Protein AF-A0A948RCQ6-F1 (afdb_monomer_lite)

Secondary structure (DSSP, 8-state):
----EE---PPPS-------S------SS------TTTS-----GGGHHHHHHTTS-S-------TT-HHHHHHHHHS-----PPPHHHHHHHHHH-TTEEEEEE-TTSSTT--S-EEEEEE----EE-TTS-HHHHHHHHHHHHSSIIIIIGGG-GGGGG--TTTTGGG-SSPBPHHHHHHHHHTT---HHHHHHHHHHHHHHHHTT---

Foldseek 3Di:
DFDWAFLDWWFAFWADDPPDDDDDDDDDDDDPPDDCVNVVDDDDPVCPLVCVVVVVDDDDDGTDGLQRVVVQVSLVPDVDDDDADDPVVQVVVCVVPVQKDKDWDQAPSHPPRRHIGIDIGGGDTDTDTQPDDLVVSLVVSCVCPVCPPPPPCVVDVRSVVIDPLPCLLVDLAAHHNNSLVNCVVVVNCDPSSVVSNVVRCVVCVVVVHHD

Sequence (211 aa):
MHLGHTLGFAGLRGIQVCPQRKHLSVGNSKPLFITFTDLPQCGHWTSIVHRLAEKTTDVVIAPYTEATSYVIELFQRIDSRWIPLDDDKMDIMIERNPVWYKATLPAGSYKGQDVDVPMAGINILAVSRADLPESFIYEVMKAIWDHFDDELSPMHPNFKYFEKGSLIHRSTLPFHPGAIKYWKEAGLWDDAAQKRQDELIKELNALGAKY

Radius of gyration: 19.7 Å; chains: 1; bounding box: 50×32×49 Å

Structure (mmCIF, N/CA/C/O backbone):
data_AF-A0A948RCQ6-F1
#
_entry.id   AF-A0A948RCQ6-F1
#
loop_
_atom_site.group_PDB
_atom_site.id
_atom_site.type_symbol
_atom_site.label_atom_id
_atom_site.label_alt_id
_atom_site.label_comp_id
_atom_site.label_asym_id
_atom_site.label_entity_id
_atom_site.label_seq_id
_atom_site.pdbx_PDB_ins_code
_atom_site.Cartn_x
_atom_site.Cartn_y
_atom_site.Cartn_z
_atom_site.occupancy
_atom_site.B_iso_or_equiv
_atom_site.auth_seq_id
_atom_site.auth_comp_id
_atom_site.auth_asym_id
_atom_site.auth_atom_id
_atom_site.pdbx_PDB_model_num
ATOM 1 N N . MET A 1 1 ? 7.944 6.993 22.992 1.00 25.91 1 MET A N 1
ATOM 2 C CA . MET A 1 1 ? 8.023 7.139 21.522 1.00 25.91 1 MET A CA 1
ATOM 3 C C . MET A 1 1 ? 6.588 7.083 21.011 1.00 25.91 1 MET A C 1
ATOM 5 O O . MET A 1 1 ? 5.939 6.092 21.303 1.00 25.91 1 MET A O 1
ATOM 9 N N . HIS A 1 2 ? 6.034 8.151 20.423 1.00 26.33 2 HIS A N 1
ATOM 10 C CA . HIS A 1 2 ? 4.666 8.112 19.873 1.00 26.33 2 HIS A CA 1
ATOM 11 C C . HIS A 1 2 ? 4.754 7.507 18.469 1.00 26.33 2 HIS A C 1
ATOM 13 O O . HIS A 1 2 ? 5.245 8.166 17.555 1.00 26.33 2 HIS A O 1
ATOM 19 N N . LEU A 1 3 ? 4.384 6.234 18.331 1.00 29.67 3 LEU A N 1
ATOM 20 C CA . LEU A 1 3 ? 4.295 5.562 17.035 1.00 29.67 3 LEU A CA 1
ATOM 21 C C . LEU A 1 3 ? 2.901 5.807 16.444 1.00 29.67 3 LEU A C 1
ATOM 23 O O . LEU A 1 3 ? 1.918 5.922 17.176 1.00 29.67 3 LEU A O 1
ATOM 27 N N . GLY A 1 4 ? 2.845 5.980 15.124 1.00 29.92 4 GLY A N 1
ATOM 28 C CA . GLY A 1 4 ? 1.601 6.269 14.419 1.00 29.92 4 GLY A CA 1
ATOM 29 C C . GLY A 1 4 ? 0.683 5.048 14.310 1.00 29.92 4 GLY A C 1
ATOM 30 O O . GLY A 1 4 ? 1.155 3.915 14.279 1.00 29.92 4 GLY A O 1
ATOM 31 N N . HIS A 1 5 ? -0.622 5.295 14.238 1.00 31.09 5 HIS A N 1
ATOM 32 C CA . HIS A 1 5 ? -1.693 4.312 14.073 1.00 31.09 5 HIS A CA 1
ATOM 33 C C . HIS A 1 5 ? -2.212 4.337 12.648 1.00 31.09 5 HIS A C 1
ATOM 35 O O . HIS A 1 5 ? -2.276 5.402 12.047 1.00 31.09 5 HIS A O 1
ATOM 41 N N . THR A 1 6 ? -2.589 3.191 12.094 1.00 32.28 6 THR A N 1
ATOM 42 C CA . THR A 1 6 ? -3.010 3.112 10.690 1.00 32.28 6 THR A CA 1
ATOM 43 C C . THR A 1 6 ? -4.469 3.530 10.504 1.00 32.28 6 THR A C 1
ATOM 45 O O . THR A 1 6 ? -5.337 3.207 11.309 1.00 32.28 6 THR A O 1
ATOM 48 N N . LEU A 1 7 ? -4.735 4.255 9.419 1.00 28.05 7 LEU A N 1
ATOM 49 C CA . LEU A 1 7 ? -6.058 4.695 8.969 1.00 28.05 7 LEU A CA 1
ATOM 50 C C . LEU A 1 7 ? -6.633 3.779 7.874 1.00 28.05 7 LEU A C 1
ATOM 52 O O . LEU A 1 7 ? -7.811 3.853 7.559 1.00 28.05 7 LEU A O 1
ATOM 56 N N . GLY A 1 8 ? -5.824 2.852 7.356 1.00 29.45 8 GLY A N 1
ATOM 57 C CA . GLY A 1 8 ? -6.186 1.922 6.290 1.00 29.45 8 GLY A CA 1
ATOM 58 C C . GLY A 1 8 ? -6.169 2.623 4.937 1.00 29.45 8 GLY A C 1
ATOM 59 O O . GLY A 1 8 ? -6.920 3.558 4.723 1.00 29.45 8 GLY A O 1
ATOM 60 N N . PHE A 1 9 ? -5.296 2.184 4.036 1.00 28.45 9 PHE A N 1
ATOM 61 C CA . PHE A 1 9 ? -5.321 2.486 2.600 1.00 28.45 9 PHE A CA 1
ATOM 62 C C . PHE A 1 9 ? -5.022 1.177 1.876 1.00 28.45 9 PHE A C 1
ATOM 64 O O . PHE A 1 9 ? -4.312 0.351 2.435 1.00 28.45 9 PHE A O 1
ATOM 71 N N . ALA A 1 10 ? -5.581 0.949 0.687 1.00 33.44 10 ALA A N 1
ATOM 72 C CA . ALA A 1 10 ? -5.321 -0.275 -0.062 1.00 33.44 10 ALA A CA 1
ATOM 73 C C . ALA A 1 10 ? -3.895 -0.316 -0.643 1.00 33.44 10 ALA A C 1
ATOM 75 O O . ALA A 1 10 ? -3.198 0.695 -0.750 1.00 33.44 10 ALA A O 1
ATOM 76 N N . GLY A 1 11 ? -3.427 -1.520 -0.968 1.00 30.06 11 GLY A N 1
ATOM 77 C CA . GLY A 1 11 ? -2.059 -1.763 -1.411 1.00 30.06 11 GLY A CA 1
ATOM 78 C C . GLY A 1 11 ? -1.756 -1.087 -2.746 1.00 30.06 11 GLY A C 1
ATOM 79 O O . GLY A 1 11 ? -2.325 -1.445 -3.773 1.00 30.06 11 GLY A O 1
ATOM 80 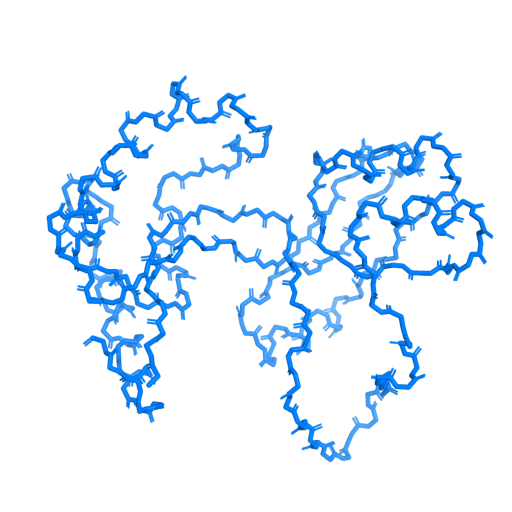N N . LEU A 1 12 ? -0.798 -0.157 -2.751 1.00 35.41 12 LEU A N 1
ATOM 81 C CA . LEU A 1 12 ? -0.098 0.218 -3.977 1.00 35.41 12 LEU A CA 1
ATOM 82 C C . LEU A 1 12 ? 1.083 -0.730 -4.166 1.00 35.41 12 LEU A C 1
ATOM 84 O O . LEU A 1 12 ? 1.783 -1.079 -3.216 1.00 35.41 12 LEU A O 1
ATOM 88 N N . ARG A 1 13 ? 1.312 -1.138 -5.412 1.00 35.59 13 ARG A N 1
ATOM 89 C CA . ARG A 1 13 ? 2.513 -1.875 -5.799 1.00 35.59 13 ARG A CA 1
ATOM 90 C C . ARG A 1 13 ? 3.717 -0.937 -5.656 1.00 35.59 13 ARG A C 1
ATOM 92 O O . ARG A 1 13 ? 3.770 0.066 -6.349 1.00 35.59 13 ARG A O 1
ATOM 99 N N . GLY A 1 14 ? 4.634 -1.271 -4.747 1.00 28.14 14 GLY A N 1
ATOM 100 C CA . GLY A 1 14 ? 5.943 -0.628 -4.568 1.00 28.14 14 GLY A CA 1
ATOM 101 C C . GLY A 1 14 ? 5.977 0.558 -3.589 1.00 28.14 14 GLY A C 1
ATOM 102 O O . GLY A 1 14 ? 5.454 1.629 -3.885 1.00 28.14 14 GLY A O 1
ATOM 103 N N . ILE A 1 15 ? 6.674 0.399 -2.447 1.00 31.97 15 ILE A N 1
ATOM 104 C CA . ILE A 1 15 ? 7.044 1.485 -1.500 1.00 31.97 15 ILE A CA 1
ATOM 105 C C . ILE A 1 15 ? 8.489 1.334 -1.013 1.00 31.97 15 ILE A C 1
ATOM 107 O O . ILE A 1 15 ? 8.988 0.230 -0.809 1.00 31.97 15 ILE A O 1
ATOM 111 N N . GLN A 1 16 ? 9.152 2.484 -0.863 1.00 29.72 16 GLN A N 1
ATOM 112 C CA . GLN A 1 16 ? 10.511 2.658 -0.371 1.00 29.72 16 GLN A CA 1
ATOM 113 C C . GLN A 1 16 ? 10.548 2.330 1.117 1.00 29.72 16 GLN A C 1
ATOM 115 O O . GLN A 1 16 ? 9.894 3.003 1.914 1.00 29.72 16 GLN A O 1
ATOM 120 N N . VAL A 1 17 ? 11.455 1.440 1.508 1.00 26.50 17 VAL A N 1
ATOM 121 C CA . VAL A 1 17 ? 12.115 1.546 2.809 1.00 26.50 17 VAL A CA 1
ATOM 122 C C . VAL A 1 17 ? 13.516 2.086 2.548 1.00 26.50 17 VAL A C 1
ATOM 124 O O . VAL A 1 17 ? 14.379 1.378 2.041 1.00 26.50 17 VAL A O 1
ATOM 127 N N . CYS A 1 18 ? 13.741 3.364 2.860 1.00 23.78 18 CYS A N 1
ATOM 128 C CA . CYS A 1 18 ? 15.094 3.880 3.023 1.00 23.78 18 CYS A CA 1
ATOM 129 C C . CYS A 1 18 ? 15.567 3.328 4.375 1.00 23.78 18 CYS A C 1
ATOM 131 O O . CYS A 1 18 ? 14.900 3.615 5.376 1.00 23.78 18 CYS A O 1
ATOM 133 N N . PRO A 1 19 ? 16.627 2.505 4.452 1.00 30.23 19 PRO A N 1
ATOM 134 C CA . PRO A 1 19 ? 17.028 1.913 5.721 1.00 30.23 19 PRO A CA 1
ATOM 135 C C . PRO A 1 19 ? 17.460 3.022 6.690 1.00 30.23 19 PRO A C 1
ATOM 137 O O . PRO A 1 19 ? 18.500 3.656 6.510 1.00 30.23 19 PRO A O 1
ATOM 140 N N . GLN A 1 20 ? 16.658 3.288 7.725 1.00 25.55 20 GLN A N 1
ATOM 141 C CA . GLN A 1 20 ? 17.083 4.160 8.817 1.00 25.55 20 GLN A CA 1
ATOM 142 C C . GLN A 1 20 ? 18.203 3.474 9.611 1.00 25.55 20 GLN A C 1
ATOM 144 O O . GLN A 1 20 ? 18.119 2.286 9.917 1.00 25.55 20 GLN A O 1
ATOM 149 N N . ARG A 1 21 ? 19.247 4.248 9.952 1.00 28.20 21 ARG A N 1
ATOM 150 C CA . ARG A 1 21 ? 20.424 3.854 10.749 1.00 28.20 21 ARG A CA 1
ATOM 151 C C . ARG A 1 21 ? 20.048 3.026 11.987 1.00 28.20 21 ARG A C 1
ATOM 153 O O . ARG A 1 21 ? 19.855 3.594 13.058 1.00 28.20 21 ARG A O 1
ATOM 160 N N . LYS A 1 22 ? 20.056 1.698 11.903 1.00 28.59 22 LYS A N 1
ATOM 161 C CA . LYS A 1 22 ? 20.371 0.837 13.049 1.00 28.59 22 LYS A CA 1
ATOM 162 C C . LYS A 1 22 ? 21.202 -0.343 12.566 1.00 28.59 22 LYS A C 1
ATOM 164 O O . LYS A 1 22 ? 20.818 -1.047 11.641 1.00 28.59 22 LYS A O 1
ATOM 169 N N . HIS A 1 23 ? 22.372 -0.494 13.180 1.00 29.38 23 HIS A N 1
ATOM 170 C CA . HIS A 1 23 ? 23.314 -1.579 12.944 1.00 29.38 23 HIS A CA 1
ATOM 171 C C . HIS A 1 23 ? 22.611 -2.938 13.073 1.00 29.38 23 HIS A C 1
ATOM 173 O O . HIS A 1 23 ? 22.266 -3.354 14.174 1.00 29.38 23 HIS A O 1
ATOM 179 N N . LEU A 1 24 ? 22.401 -3.618 11.947 1.00 26.50 24 LEU A N 1
ATOM 180 C CA . LEU A 1 24 ? 22.021 -5.026 11.900 1.00 26.50 24 LEU A CA 1
ATOM 181 C C . LEU A 1 24 ? 23.299 -5.840 11.683 1.00 26.50 24 LEU A C 1
ATOM 183 O O . LEU A 1 24 ? 23.759 -6.002 10.556 1.00 26.50 24 LEU A O 1
ATOM 187 N N . SER A 1 25 ? 23.902 -6.314 12.771 1.00 28.38 25 SER A N 1
ATOM 188 C CA . SER A 1 25 ? 24.885 -7.394 12.723 1.00 28.38 25 SER A CA 1
ATOM 189 C C . SER A 1 25 ? 24.138 -8.727 12.759 1.00 28.38 25 SER A C 1
ATOM 191 O O . SER A 1 25 ? 23.456 -9.031 13.735 1.00 28.38 25 SER A O 1
ATOM 193 N N . VAL A 1 26 ? 24.253 -9.536 11.703 1.00 32.78 26 VAL A N 1
ATOM 194 C CA . VAL A 1 26 ? 23.739 -10.915 11.696 1.00 32.78 26 VAL A CA 1
ATOM 195 C C . VAL A 1 26 ? 24.789 -11.842 11.092 1.00 32.78 26 VAL A C 1
ATOM 197 O O . VAL A 1 26 ? 25.369 -11.552 10.046 1.00 32.78 26 VAL A O 1
ATOM 200 N N . GLY A 1 27 ? 25.062 -12.927 11.816 1.00 30.08 27 GLY A N 1
ATOM 201 C CA . GLY A 1 27 ? 26.125 -13.886 11.556 1.00 30.08 27 GLY A CA 1
ATOM 202 C C . GLY A 1 27 ? 25.873 -14.884 10.420 1.00 30.08 27 GLY A C 1
ATOM 203 O O . GLY A 1 27 ? 24.759 -15.093 9.949 1.00 30.08 27 GLY A O 1
ATOM 204 N N . ASN A 1 28 ? 26.997 -15.485 10.022 1.00 33.88 28 ASN A N 1
ATOM 205 C CA . ASN A 1 28 ? 27.248 -16.667 9.193 1.00 33.88 28 ASN A CA 1
ATOM 206 C C . ASN A 1 28 ? 26.052 -17.420 8.578 1.00 33.88 28 ASN A C 1
ATOM 208 O O . ASN A 1 28 ? 25.610 -18.444 9.088 1.00 33.88 28 ASN A O 1
ATOM 212 N N . SER A 1 29 ? 25.659 -17.006 7.376 1.00 36.09 29 SER A N 1
ATOM 213 C CA . SER A 1 29 ? 25.223 -17.895 6.283 1.00 3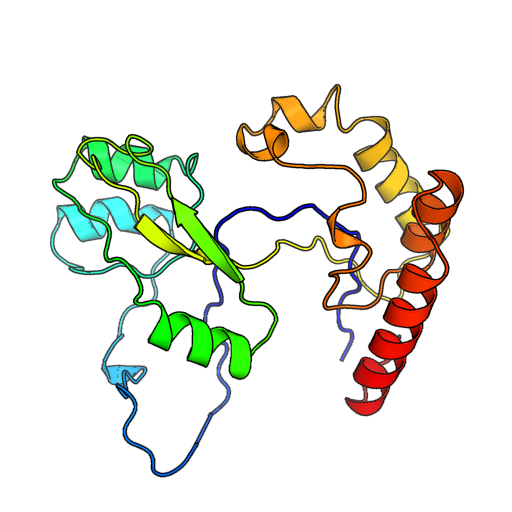6.09 29 SER A CA 1
ATOM 214 C C . SER A 1 29 ? 25.221 -17.076 4.994 1.00 36.09 29 SER A C 1
ATOM 216 O O . SER A 1 29 ? 24.272 -16.347 4.765 1.00 36.09 29 SER A O 1
ATOM 218 N N . LYS A 1 30 ? 26.325 -17.102 4.224 1.00 40.19 30 LYS A N 1
ATOM 219 C CA . LYS A 1 30 ? 26.647 -16.183 3.103 1.00 40.19 30 LYS A CA 1
ATOM 220 C C . LYS A 1 30 ? 25.412 -15.693 2.307 1.00 40.19 30 LYS A C 1
ATOM 222 O O . LYS A 1 30 ? 25.038 -16.343 1.331 1.00 40.19 30 LYS A O 1
ATOM 227 N N . PRO A 1 31 ? 24.821 -14.533 2.647 1.00 44.50 31 PRO A N 1
ATOM 228 C CA . PRO A 1 31 ? 23.950 -13.791 1.760 1.00 44.50 31 PRO A CA 1
ATOM 229 C C . PRO A 1 31 ? 24.833 -12.848 0.931 1.00 44.50 31 PRO A C 1
ATOM 231 O O . PRO A 1 31 ? 25.986 -12.575 1.276 1.00 44.50 31 PRO A O 1
ATOM 234 N N . LEU A 1 32 ? 24.300 -12.334 -0.169 1.00 45.28 32 LEU A N 1
ATOM 235 C CA . LEU A 1 32 ? 24.899 -11.230 -0.912 1.00 45.28 32 LEU A CA 1
ATOM 236 C C . LEU A 1 32 ? 24.992 -10.010 0.035 1.00 45.28 32 LEU A C 1
ATOM 238 O O . LEU A 1 32 ? 24.017 -9.284 0.212 1.00 45.28 32 LEU A O 1
ATOM 242 N N . PHE A 1 33 ? 26.118 -9.843 0.737 1.00 49.28 33 PHE A N 1
ATOM 243 C CA . PHE A 1 33 ? 26.345 -8.742 1.679 1.00 49.28 33 PHE A CA 1
ATOM 244 C C . PHE A 1 33 ? 26.660 -7.468 0.890 1.00 49.28 33 PHE A C 1
ATOM 246 O O . PHE A 1 33 ? 27.813 -7.073 0.778 1.00 49.28 33 PHE A O 1
ATOM 253 N N . ILE A 1 34 ? 25.625 -6.841 0.329 1.00 58.88 34 ILE A N 1
ATOM 254 C CA . ILE A 1 34 ? 25.698 -5.443 -0.093 1.00 58.88 34 ILE A CA 1
ATOM 255 C C . ILE A 1 34 ? 25.574 -4.604 1.178 1.00 58.88 34 ILE A C 1
ATOM 257 O O . ILE A 1 34 ? 24.575 -4.671 1.897 1.00 58.88 34 ILE A O 1
ATOM 261 N N . THR A 1 35 ? 26.615 -3.855 1.492 1.00 56.84 35 THR A N 1
ATOM 262 C CA . THR A 1 35 ? 26.683 -2.955 2.642 1.00 56.84 35 THR A CA 1
ATOM 263 C C . THR A 1 35 ? 26.503 -1.505 2.193 1.00 56.84 35 THR A C 1
ATOM 265 O O . THR A 1 35 ? 26.494 -1.199 1.004 1.00 56.84 35 THR A O 1
ATOM 268 N N . PHE A 1 36 ? 26.355 -0.570 3.136 1.00 53.06 36 PHE A N 1
ATOM 269 C CA . PHE A 1 36 ? 26.207 0.851 2.791 1.00 53.06 36 PHE A CA 1
ATOM 270 C C . PHE A 1 36 ? 27.410 1.402 2.004 1.00 53.06 36 PHE A C 1
ATOM 272 O O . PHE A 1 36 ? 27.250 2.301 1.185 1.00 53.06 36 PHE A O 1
ATOM 279 N N . THR A 1 37 ? 28.607 0.844 2.207 1.00 58.88 37 THR A N 1
ATOM 280 C CA . THR A 1 37 ? 29.795 1.199 1.417 1.00 58.88 37 THR A CA 1
ATOM 281 C C . THR A 1 37 ? 29.687 0.770 -0.044 1.00 58.88 37 THR A C 1
ATOM 283 O O . THR A 1 37 ? 30.292 1.410 -0.898 1.00 58.88 37 THR A O 1
ATOM 286 N N . ASP A 1 38 ? 28.872 -0.244 -0.336 1.00 59.97 38 ASP A N 1
ATOM 287 C CA . ASP A 1 38 ? 28.620 -0.737 -1.691 1.00 59.97 38 ASP A CA 1
ATOM 288 C C . ASP A 1 38 ? 27.481 0.034 -2.391 1.00 59.97 38 ASP A C 1
ATOM 290 O O . ASP A 1 38 ? 27.375 0.004 -3.614 1.00 59.97 38 ASP A O 1
ATOM 294 N N . LEU A 1 39 ? 26.654 0.776 -1.635 1.00 66.88 39 LEU A N 1
ATOM 295 C CA . LEU A 1 39 ? 25.587 1.661 -2.134 1.00 66.88 39 LEU A CA 1
ATOM 296 C C . LEU A 1 39 ? 25.792 3.107 -1.644 1.00 66.88 39 LEU A C 1
ATOM 298 O O . LEU A 1 39 ? 25.007 3.615 -0.839 1.00 66.88 39 LEU A O 1
ATOM 302 N N . PRO A 1 40 ? 26.835 3.807 -2.122 1.00 58.44 40 PRO A N 1
ATOM 303 C CA . PRO A 1 40 ? 27.293 5.059 -1.518 1.00 58.44 40 PRO A CA 1
ATOM 304 C C . PRO A 1 40 ? 26.365 6.262 -1.747 1.00 58.44 40 PRO A C 1
ATOM 306 O O . PRO A 1 40 ? 26.648 7.356 -1.257 1.00 58.44 40 PRO A O 1
ATOM 309 N N . GLN A 1 41 ? 25.289 6.113 -2.523 1.00 62.09 41 GLN A N 1
ATOM 310 C CA . GLN A 1 41 ? 24.513 7.241 -3.029 1.00 62.09 41 GLN A CA 1
ATOM 311 C C . GLN A 1 41 ? 23.026 7.099 -2.701 1.00 62.09 41 GLN A C 1
ATOM 313 O O . GLN A 1 41 ? 22.296 6.348 -3.342 1.00 62.09 41 GLN A O 1
ATOM 318 N N . CYS A 1 42 ? 22.567 7.901 -1.739 1.00 65.25 42 CYS A N 1
ATOM 319 C CA . CYS A 1 42 ? 21.151 8.204 -1.551 1.00 65.25 42 CYS A CA 1
ATOM 320 C C . CYS A 1 42 ? 20.823 9.489 -2.324 1.00 65.25 42 CYS A C 1
ATOM 322 O O . CYS A 1 42 ? 21.443 10.526 -2.085 1.00 65.25 42 CYS A O 1
ATOM 324 N N . GLY A 1 43 ? 19.864 9.429 -3.248 1.00 67.31 43 GLY A N 1
ATOM 325 C CA . GLY A 1 43 ? 19.431 10.565 -4.067 1.00 67.31 43 GLY A CA 1
ATOM 326 C C . GLY A 1 43 ? 17.950 10.892 -3.884 1.00 67.31 43 GLY A C 1
ATOM 327 O O . GLY A 1 43 ? 17.181 10.080 -3.373 1.00 67.31 43 GLY A O 1
ATOM 328 N N . HIS A 1 44 ? 17.547 12.090 -4.308 1.00 77.38 44 HIS A N 1
ATOM 329 C CA . HIS A 1 44 ? 16.134 12.456 -4.388 1.00 77.38 44 HIS A CA 1
ATOM 330 C C . HIS A 1 44 ? 15.495 11.855 -5.647 1.00 77.38 44 HIS A C 1
ATOM 332 O O . HIS A 1 44 ? 16.128 11.805 -6.699 1.00 77.38 44 HIS A O 1
ATOM 338 N N . TRP A 1 45 ? 14.222 11.464 -5.564 1.00 67.75 45 TRP A N 1
ATOM 339 C CA . TRP A 1 45 ? 13.462 10.845 -6.658 1.00 67.75 45 TRP A CA 1
ATOM 340 C C . TRP A 1 45 ? 13.583 11.581 -7.991 1.00 67.75 45 TRP A C 1
ATOM 342 O O . TRP A 1 45 ? 13.794 10.981 -9.040 1.00 67.75 45 TRP A O 1
ATOM 352 N N . THR A 1 46 ? 13.510 12.907 -7.937 1.00 75.25 46 THR A N 1
ATOM 353 C CA . THR A 1 46 ? 13.523 13.762 -9.128 1.00 75.25 46 THR A CA 1
ATOM 354 C C . THR A 1 46 ? 14.866 13.792 -9.855 1.00 75.25 46 THR A C 1
ATOM 356 O O . THR A 1 46 ? 14.900 14.172 -11.020 1.00 75.25 46 THR A O 1
ATOM 359 N N . SER A 1 47 ? 15.974 13.398 -9.215 1.00 79.31 47 SER A N 1
ATOM 360 C CA . SER A 1 47 ? 17.289 13.379 -9.868 1.00 79.31 47 SER A CA 1
ATOM 361 C C . SER A 1 47 ? 17.629 12.036 -10.510 1.00 79.31 47 SER A C 1
ATOM 363 O O . SER A 1 47 ? 18.623 11.957 -11.228 1.00 79.31 47 SER A O 1
ATOM 365 N N . ILE A 1 48 ? 16.809 10.997 -10.315 1.00 80.56 48 ILE A N 1
ATOM 366 C CA . ILE A 1 48 ? 17.051 9.646 -10.848 1.00 80.56 48 ILE A CA 1
ATOM 367 C C . ILE A 1 48 ? 17.208 9.663 -12.368 1.00 80.56 48 ILE A C 1
ATOM 369 O O . ILE A 1 48 ? 18.199 9.149 -12.882 1.00 80.56 48 ILE A O 1
ATOM 373 N N . VAL A 1 49 ? 16.272 10.304 -13.076 1.00 80.62 49 VAL A N 1
ATOM 374 C CA . VAL A 1 49 ? 16.286 10.378 -14.546 1.00 80.62 49 VAL A CA 1
ATOM 375 C C . VAL A 1 49 ? 17.567 11.041 -15.042 1.00 80.62 49 VAL A C 1
ATOM 377 O O . VAL A 1 49 ? 18.226 10.537 -15.945 1.00 80.62 49 VAL A O 1
ATOM 380 N N . HIS A 1 50 ? 17.951 12.151 -14.414 1.00 82.56 50 HIS A N 1
ATOM 381 C CA . HIS A 1 50 ? 19.158 12.885 -14.769 1.00 82.56 50 HIS A CA 1
ATOM 382 C C . HIS A 1 50 ? 20.424 12.063 -14.507 1.00 82.56 50 HIS A C 1
ATOM 384 O O . HIS A 1 50 ? 21.273 11.953 -15.382 1.00 82.56 50 HIS A O 1
ATOM 390 N N . ARG A 1 51 ? 20.522 11.412 -13.345 1.00 82.19 51 ARG A N 1
ATOM 391 C CA . ARG A 1 51 ? 21.700 10.625 -12.960 1.00 82.19 51 ARG A CA 1
ATOM 392 C C . ARG A 1 51 ? 21.912 9.399 -13.840 1.00 82.19 51 ARG A C 1
ATOM 394 O O . ARG A 1 51 ? 23.052 9.102 -14.194 1.00 82.19 51 ARG A O 1
ATOM 401 N N . LEU A 1 52 ? 20.825 8.730 -14.224 1.00 82.56 52 LEU A N 1
ATOM 402 C CA . LEU A 1 52 ? 20.865 7.643 -15.202 1.00 82.56 52 LEU A CA 1
ATOM 403 C C . LEU A 1 52 ? 21.236 8.170 -16.599 1.00 82.56 52 LEU A C 1
ATOM 405 O O . LEU A 1 52 ? 22.065 7.563 -17.271 1.00 82.56 52 LEU A O 1
ATOM 409 N N . ALA A 1 53 ? 20.707 9.330 -17.016 1.00 82.62 53 ALA A N 1
ATOM 410 C CA . ALA A 1 53 ? 21.034 9.937 -18.316 1.00 82.62 53 ALA A CA 1
ATOM 411 C C . ALA A 1 53 ? 22.510 10.324 -18.423 1.00 82.62 53 ALA A C 1
ATOM 413 O O . ALA A 1 53 ? 23.148 10.092 -19.449 1.00 82.62 53 ALA A O 1
ATOM 414 N N . GLU A 1 54 ? 23.054 10.890 -17.351 1.00 85.69 54 GLU A N 1
ATOM 415 C CA . GLU A 1 54 ? 24.454 11.296 -17.250 1.00 85.69 54 GLU A CA 1
ATOM 416 C C . GLU A 1 54 ? 25.398 10.137 -16.921 1.00 85.69 54 GLU A C 1
ATOM 418 O O . GLU A 1 54 ? 26.608 10.342 -16.850 1.00 85.69 54 GLU A O 1
ATOM 423 N N . LYS A 1 55 ? 24.867 8.922 -16.723 1.00 82.62 55 LYS A N 1
ATOM 424 C CA . LYS A 1 55 ? 25.637 7.721 -16.360 1.00 82.62 55 LYS A CA 1
ATOM 425 C C . LYS A 1 55 ? 26.456 7.898 -15.077 1.00 82.62 55 LYS A C 1
ATOM 427 O O . LYS A 1 55 ? 27.515 7.303 -14.910 1.00 82.62 55 LYS A O 1
ATOM 432 N N . THR A 1 56 ? 25.962 8.721 -14.154 1.00 81.62 56 THR A N 1
ATOM 433 C CA . THR A 1 56 ? 26.528 8.864 -12.800 1.00 81.62 56 THR A CA 1
ATOM 434 C C . THR A 1 56 ? 25.963 7.816 -11.839 1.00 81.62 56 THR A C 1
ATOM 436 O O . THR A 1 56 ? 26.390 7.711 -10.689 1.00 81.62 56 THR A O 1
ATOM 439 N N . THR A 1 57 ? 24.962 7.055 -12.280 1.00 81.19 57 THR A N 1
ATOM 440 C CA . THR A 1 57 ? 24.338 5.944 -11.560 1.00 81.19 57 THR A CA 1
ATOM 441 C C . THR A 1 57 ? 23.951 4.871 -12.567 1.00 81.19 57 THR A C 1
ATOM 443 O O . THR A 1 57 ? 23.343 5.202 -13.579 1.00 81.19 57 THR A O 1
ATOM 446 N N . ASP A 1 58 ? 24.271 3.610 -12.276 1.00 79.56 58 ASP A N 1
ATOM 447 C CA . ASP A 1 58 ? 23.974 2.473 -13.162 1.00 79.56 58 ASP A CA 1
ATOM 448 C C . ASP A 1 58 ? 22.700 1.714 -12.763 1.00 79.56 58 ASP A C 1
ATOM 450 O O . ASP A 1 58 ? 22.002 1.162 -13.610 1.00 79.56 58 ASP A O 1
ATOM 454 N N . VAL A 1 59 ? 22.387 1.672 -11.462 1.00 82.31 59 VAL A N 1
ATOM 455 C CA . VAL A 1 59 ? 21.245 0.933 -10.903 1.00 82.31 59 VAL A CA 1
ATOM 456 C C . VAL A 1 59 ? 20.535 1.792 -9.868 1.00 82.31 59 VAL A C 1
ATOM 458 O O . VAL A 1 59 ? 21.173 2.419 -9.022 1.00 82.31 59 VAL A O 1
ATOM 461 N N . VAL A 1 60 ? 19.203 1.785 -9.905 1.00 80.38 60 VAL A N 1
ATOM 462 C CA . VAL A 1 60 ? 18.362 2.487 -8.933 1.00 80.38 60 VAL A CA 1
ATOM 463 C C . VAL A 1 60 ? 17.386 1.510 -8.297 1.00 80.38 60 VAL A C 1
ATOM 465 O O . VAL A 1 60 ? 16.577 0.886 -8.981 1.00 80.38 60 VAL A O 1
ATOM 468 N N . ILE A 1 61 ? 17.452 1.411 -6.970 1.00 80.94 61 ILE A N 1
ATOM 469 C CA . ILE A 1 61 ? 16.533 0.612 -6.158 1.00 80.94 61 ILE A CA 1
ATOM 470 C C . ILE A 1 61 ? 15.573 1.565 -5.469 1.00 80.94 61 ILE A C 1
ATOM 472 O O . ILE A 1 61 ? 16.000 2.442 -4.715 1.00 80.94 61 ILE A O 1
ATOM 476 N N . ALA A 1 62 ? 14.286 1.399 -5.748 1.00 74.94 62 ALA A N 1
ATOM 477 C CA . ALA A 1 62 ? 13.264 2.318 -5.296 1.00 74.94 62 ALA A CA 1
ATOM 478 C C . ALA A 1 62 ? 11.853 1.766 -5.487 1.00 74.94 62 ALA A C 1
ATOM 480 O O . ALA A 1 62 ? 11.673 0.778 -6.199 1.00 74.94 62 ALA A O 1
ATOM 481 N N . PRO A 1 63 ? 10.840 2.385 -4.864 1.00 73.75 63 PRO A N 1
ATOM 482 C CA . PRO A 1 63 ? 9.467 2.059 -5.137 1.00 73.75 63 PRO A CA 1
ATOM 483 C C . PRO A 1 63 ? 8.982 2.648 -6.426 1.00 73.75 63 PRO A C 1
ATOM 485 O O . PRO A 1 63 ? 9.145 3.837 -6.712 1.00 73.75 63 PRO A O 1
ATOM 488 N N . TYR A 1 64 ? 8.241 1.811 -7.119 1.00 76.88 64 TYR A N 1
ATOM 489 C CA . TYR A 1 64 ? 7.586 2.194 -8.336 1.00 76.88 64 TYR A CA 1
ATOM 490 C C . TYR A 1 64 ? 6.242 1.500 -8.390 1.00 76.88 64 TYR A C 1
ATOM 492 O O . TYR A 1 64 ? 6.100 0.351 -7.977 1.00 76.88 64 TYR A O 1
ATOM 500 N N . THR A 1 65 ? 5.285 2.213 -8.953 1.00 74.94 65 THR A N 1
ATOM 501 C CA . THR A 1 65 ? 4.013 1.668 -9.411 1.00 74.94 65 THR A CA 1
ATOM 502 C C . THR A 1 65 ? 4.024 1.703 -10.938 1.00 74.94 65 THR A C 1
ATOM 504 O O . THR A 1 65 ? 4.846 2.405 -11.521 1.00 74.94 65 THR A O 1
ATOM 507 N N . GLU A 1 66 ? 3.102 1.023 -11.613 1.00 74.06 66 GLU A N 1
ATOM 508 C CA . GLU A 1 66 ? 2.958 1.115 -13.080 1.00 74.06 66 GLU A CA 1
ATOM 509 C C . GLU A 1 66 ? 2.732 2.554 -13.593 1.00 74.06 66 GLU A C 1
ATOM 511 O O . GLU A 1 66 ? 3.106 2.876 -14.713 1.00 74.06 66 GLU A O 1
ATOM 516 N N . ALA A 1 67 ? 2.166 3.437 -12.763 1.00 74.19 67 ALA A N 1
ATOM 517 C CA . ALA A 1 67 ? 1.812 4.808 -13.130 1.00 74.19 67 ALA A CA 1
ATOM 518 C C . ALA A 1 67 ? 2.846 5.862 -12.685 1.00 74.19 67 ALA A C 1
ATOM 520 O O . ALA A 1 67 ? 2.562 7.061 -12.697 1.00 74.19 67 ALA A O 1
ATOM 521 N N . THR A 1 68 ? 4.038 5.452 -12.241 1.00 81.50 68 THR A N 1
ATOM 522 C CA . THR A 1 68 ? 5.024 6.390 -11.694 1.00 81.50 68 THR A CA 1
ATOM 523 C C . THR A 1 68 ? 5.645 7.251 -12.803 1.00 81.50 68 THR A C 1
ATOM 525 O O . THR A 1 68 ? 6.501 6.800 -13.562 1.00 81.50 68 THR A O 1
ATOM 528 N N . SER A 1 69 ? 5.238 8.523 -12.867 1.00 83.25 69 SER A N 1
ATOM 529 C CA . SER A 1 69 ? 5.532 9.452 -13.971 1.00 83.25 69 SER A CA 1
ATOM 530 C C . SER A 1 69 ? 7.014 9.584 -14.332 1.00 83.25 69 SER A C 1
ATOM 532 O O . SER A 1 69 ? 7.364 9.510 -15.506 1.00 83.25 69 SER A O 1
ATOM 534 N N . TYR A 1 70 ? 7.902 9.723 -13.345 1.00 81.94 70 TYR A N 1
ATOM 535 C CA . TYR A 1 70 ? 9.338 9.872 -13.611 1.00 81.94 70 TYR A CA 1
ATOM 536 C C . TYR A 1 70 ? 9.979 8.589 -14.168 1.00 81.94 70 TYR A C 1
ATOM 538 O O . TYR A 1 70 ? 10.979 8.658 -14.876 1.00 81.94 70 TYR A O 1
ATOM 546 N N . VAL A 1 71 ? 9.408 7.414 -13.880 1.00 84.81 71 VAL A N 1
ATOM 547 C CA . VAL A 1 71 ? 9.866 6.137 -14.448 1.00 84.81 71 VAL A CA 1
ATOM 548 C C . VAL A 1 71 ? 9.355 5.992 -15.877 1.00 84.81 71 VAL A C 1
ATOM 550 O O . VAL A 1 71 ? 10.088 5.547 -16.752 1.00 84.81 71 VAL A O 1
ATOM 553 N N . ILE A 1 72 ? 8.124 6.432 -16.149 1.00 87.62 72 ILE A N 1
ATOM 554 C CA . ILE A 1 72 ? 7.602 6.493 -17.520 1.00 87.62 72 ILE A CA 1
ATOM 555 C C . ILE A 1 72 ? 8.508 7.390 -18.374 1.00 87.62 72 ILE A C 1
ATOM 557 O O . ILE A 1 72 ? 8.939 6.981 -19.450 1.00 87.62 72 ILE A O 1
ATOM 561 N N . GLU A 1 73 ? 8.860 8.575 -17.867 1.00 87.12 73 GLU A N 1
ATOM 562 C CA . GLU A 1 73 ? 9.806 9.481 -18.524 1.00 87.12 73 GLU A CA 1
ATOM 563 C C . GLU A 1 73 ? 11.180 8.820 -18.727 1.00 87.12 73 GLU A C 1
ATOM 565 O O . GLU A 1 73 ? 11.752 8.900 -19.817 1.00 87.12 73 GLU A O 1
ATOM 570 N N . LEU A 1 74 ? 11.695 8.126 -17.706 1.00 87.12 74 LEU A N 1
AT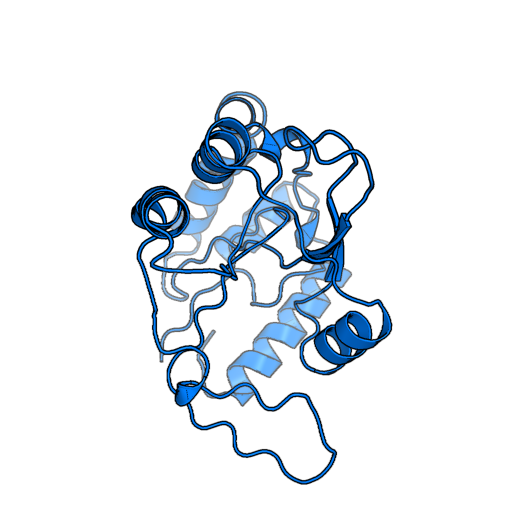OM 571 C CA . LEU A 1 74 ? 12.967 7.407 -17.769 1.00 87.12 74 LEU A CA 1
ATOM 572 C C . LEU A 1 74 ? 13.002 6.420 -18.943 1.00 87.12 74 LEU A C 1
ATOM 574 O O . LEU A 1 74 ? 13.883 6.524 -19.792 1.00 87.12 74 LEU A O 1
ATOM 578 N N . PHE A 1 75 ? 12.021 5.517 -19.024 1.00 88.88 75 PHE A N 1
ATOM 579 C CA . PHE A 1 75 ? 11.934 4.495 -20.075 1.00 88.88 75 PHE A CA 1
ATOM 580 C C . PHE A 1 75 ? 11.653 5.085 -21.467 1.00 88.88 75 PHE A C 1
ATOM 582 O O . PHE A 1 75 ? 11.926 4.455 -22.488 1.00 88.88 75 PHE A O 1
ATOM 589 N N . GLN A 1 76 ? 11.118 6.307 -21.548 1.00 89.56 76 GLN A N 1
ATOM 590 C CA . GLN A 1 76 ? 10.970 7.015 -22.820 1.00 89.56 76 GLN A CA 1
ATOM 591 C C . GLN A 1 76 ? 12.284 7.629 -23.313 1.00 89.56 76 GLN A C 1
ATOM 593 O O . GLN A 1 76 ? 12.511 7.654 -24.527 1.00 89.56 76 GLN A O 1
ATOM 598 N N . ARG A 1 77 ? 13.122 8.124 -22.392 1.00 87.81 77 ARG A N 1
ATOM 599 C CA . ARG A 1 77 ? 14.347 8.887 -22.686 1.00 87.81 77 ARG A CA 1
ATOM 600 C C . ARG A 1 77 ? 15.607 8.032 -22.764 1.00 87.81 77 ARG A C 1
ATOM 602 O O . ARG A 1 77 ? 16.514 8.376 -23.516 1.00 87.81 77 ARG A O 1
ATOM 609 N N . ILE A 1 78 ? 15.686 6.973 -21.966 1.00 86.50 78 ILE A N 1
ATOM 610 C CA . ILE A 1 78 ? 16.893 6.173 -21.759 1.00 86.50 78 ILE A CA 1
ATOM 611 C C . ILE A 1 78 ? 16.536 4.707 -21.937 1.00 86.50 78 ILE A C 1
ATOM 613 O O . ILE A 1 78 ? 15.577 4.228 -21.331 1.00 86.50 78 ILE A O 1
ATOM 617 N N . ASP A 1 79 ? 17.339 3.991 -22.722 1.00 86.38 79 ASP A N 1
ATOM 618 C CA . ASP A 1 79 ? 17.235 2.539 -22.813 1.00 86.38 79 ASP A CA 1
ATOM 619 C C . ASP A 1 79 ? 17.495 1.918 -21.433 1.00 86.38 79 ASP A C 1
ATOM 621 O O . ASP A 1 79 ? 18.597 1.999 -20.886 1.00 86.38 79 ASP A O 1
ATOM 625 N N . SER A 1 80 ? 16.430 1.397 -20.832 1.00 86.62 80 SER A N 1
ATOM 626 C CA . SER A 1 80 ? 16.370 0.960 -19.441 1.00 86.62 80 SER A CA 1
ATOM 627 C C . SER A 1 80 ? 15.659 -0.380 -19.383 1.00 86.62 80 SER A C 1
ATOM 629 O O . SER A 1 80 ? 14.741 -0.647 -20.156 1.00 86.62 80 SER A O 1
ATOM 631 N N . ARG A 1 81 ? 16.043 -1.223 -18.426 1.00 88.44 81 ARG A N 1
ATOM 632 C CA . ARG A 1 81 ? 15.380 -2.506 -18.187 1.00 88.44 81 ARG A CA 1
ATOM 633 C C . ARG A 1 81 ? 15.154 -2.729 -16.707 1.00 88.44 81 ARG A C 1
ATOM 635 O O . ARG A 1 81 ? 15.948 -2.296 -15.873 1.00 88.44 81 ARG A O 1
ATOM 642 N N . TRP A 1 82 ? 14.103 -3.469 -16.398 1.00 89.38 82 TRP A N 1
ATOM 643 C CA . TRP A 1 82 ? 13.872 -3.957 -15.049 1.00 89.38 82 TRP A CA 1
ATOM 644 C C . TRP A 1 82 ? 14.794 -5.135 -14.728 1.00 89.38 82 TRP A C 1
ATOM 646 O O . TRP A 1 82 ? 15.126 -5.941 -15.600 1.00 89.38 82 TRP A O 1
ATOM 656 N N . ILE A 1 83 ? 15.195 -5.234 -13.461 1.00 89.75 83 ILE A N 1
ATOM 657 C CA . ILE A 1 83 ? 15.911 -6.393 -12.928 1.00 89.75 83 ILE A CA 1
ATOM 658 C C . ILE A 1 83 ? 14.895 -7.211 -12.119 1.00 89.75 83 ILE A C 1
ATOM 660 O O . ILE A 1 83 ? 14.442 -6.717 -11.084 1.00 89.75 83 ILE A O 1
ATOM 664 N N . PRO A 1 84 ? 14.483 -8.400 -12.599 1.00 89.19 84 PRO A N 1
ATOM 665 C CA . PRO A 1 84 ? 13.533 -9.241 -11.880 1.00 89.19 84 PRO A CA 1
ATOM 666 C C . PRO A 1 84 ? 14.149 -9.753 -10.577 1.00 89.19 84 PRO A C 1
ATOM 668 O O . PRO A 1 84 ? 15.365 -9.939 -10.489 1.00 89.19 84 PRO A O 1
ATOM 671 N N . LEU A 1 85 ? 13.304 -9.986 -9.574 1.00 88.25 85 LEU A N 1
ATOM 672 C CA . LEU A 1 85 ? 13.711 -10.621 -8.327 1.00 88.25 85 LEU A CA 1
ATOM 673 C C . LEU A 1 85 ? 13.331 -12.103 -8.357 1.00 88.25 85 LEU A C 1
ATOM 675 O O . LEU A 1 85 ? 12.176 -12.434 -8.621 1.00 88.25 85 LEU A O 1
ATOM 679 N N . ASP A 1 86 ? 14.300 -12.973 -8.078 1.00 89.31 86 ASP A N 1
ATOM 680 C CA . ASP A 1 86 ? 14.086 -14.420 -8.058 1.00 89.31 86 ASP A CA 1
ATOM 681 C C . ASP A 1 86 ? 13.149 -14.834 -6.912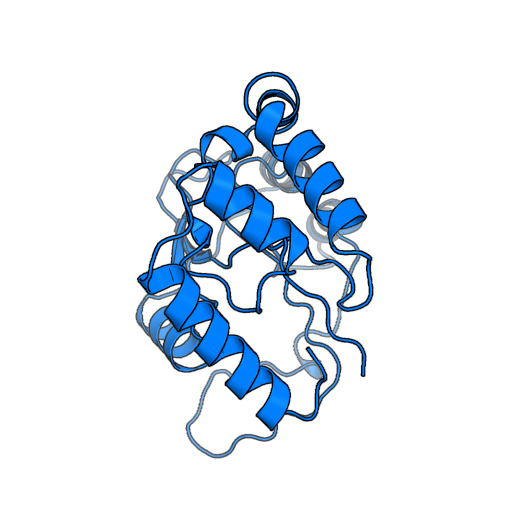 1.00 89.31 86 ASP A C 1
ATOM 683 O O . ASP A 1 86 ? 13.158 -14.248 -5.821 1.00 89.31 86 ASP A O 1
ATOM 687 N N . ASP A 1 87 ? 12.352 -15.877 -7.152 1.00 89.31 87 ASP A N 1
ATOM 688 C CA . ASP A 1 87 ? 11.356 -16.376 -6.200 1.00 89.31 87 ASP A CA 1
ATOM 689 C C . ASP A 1 87 ? 11.959 -16.777 -4.850 1.00 89.31 87 ASP A C 1
ATOM 691 O O . ASP A 1 87 ? 11.410 -16.416 -3.810 1.00 89.31 87 ASP A O 1
ATOM 695 N N . ASP A 1 88 ? 13.114 -17.445 -4.855 1.00 91.50 88 ASP A N 1
ATOM 696 C CA . ASP A 1 88 ? 13.804 -17.882 -3.638 1.00 91.50 88 ASP A CA 1
ATOM 697 C C . ASP A 1 88 ? 14.281 -16.690 -2.789 1.00 91.50 88 ASP A C 1
ATOM 699 O O . ASP A 1 88 ? 14.268 -16.738 -1.558 1.00 91.50 88 ASP A O 1
ATOM 703 N N . LYS A 1 89 ? 14.671 -15.580 -3.428 1.00 88.19 89 LYS A N 1
ATOM 704 C CA . LYS A 1 89 ? 15.043 -14.340 -2.734 1.00 88.19 89 LYS A CA 1
ATOM 705 C C . LYS A 1 89 ? 13.827 -13.626 -2.173 1.00 88.19 89 LYS A C 1
ATOM 707 O O . LYS A 1 89 ? 13.907 -13.107 -1.059 1.00 88.19 89 LYS A O 1
ATOM 712 N N . MET A 1 90 ? 12.712 -13.621 -2.901 1.00 89.31 90 MET A N 1
ATOM 713 C CA . MET A 1 90 ? 11.449 -13.094 -2.385 1.00 89.31 90 MET A CA 1
ATOM 714 C C . MET A 1 90 ? 10.960 -13.894 -1.181 1.00 89.31 90 MET A C 1
ATOM 716 O O . MET A 1 90 ? 10.549 -13.286 -0.196 1.00 89.31 90 MET A O 1
ATOM 720 N N . ASP A 1 91 ? 11.070 -15.221 -1.211 1.00 90.69 91 ASP A N 1
ATOM 721 C CA . ASP A 1 91 ? 10.690 -16.076 -0.083 1.00 90.69 91 ASP A CA 1
ATOM 722 C C . ASP A 1 91 ? 11.529 -15.749 1.161 1.00 90.69 91 ASP A C 1
ATOM 724 O O . ASP A 1 91 ? 10.969 -15.484 2.223 1.00 90.69 91 ASP A O 1
ATOM 728 N N . ILE A 1 92 ? 12.852 -15.588 1.016 1.00 90.12 92 ILE A N 1
ATOM 729 C CA . ILE A 1 92 ? 13.727 -15.130 2.113 1.00 90.12 92 ILE A CA 1
ATOM 730 C C . ILE A 1 92 ? 13.310 -13.743 2.636 1.00 90.12 92 ILE A C 1
ATOM 732 O O . ILE A 1 92 ? 13.375 -13.485 3.842 1.00 90.12 92 ILE A O 1
ATOM 736 N N . MET A 1 93 ? 12.917 -12.813 1.757 1.00 87.75 93 MET A N 1
ATOM 737 C CA . MET A 1 93 ? 12.453 -11.483 2.173 1.00 87.75 93 MET A CA 1
ATOM 738 C C . MET A 1 93 ? 11.158 -11.560 2.983 1.00 87.75 93 MET A C 1
ATOM 740 O O . MET A 1 93 ? 11.051 -10.887 4.010 1.00 87.75 93 MET A O 1
ATOM 744 N N . ILE A 1 94 ? 10.208 -12.381 2.539 1.00 88.38 94 ILE A N 1
ATOM 745 C CA . ILE A 1 94 ? 8.906 -12.579 3.183 1.00 88.38 94 ILE A CA 1
ATOM 746 C C . ILE A 1 94 ? 9.078 -13.274 4.537 1.00 88.38 94 ILE A C 1
ATOM 748 O O . ILE A 1 94 ? 8.515 -12.813 5.528 1.00 88.38 94 ILE A O 1
ATOM 752 N N . GLU A 1 95 ? 9.912 -14.315 4.613 1.00 89.25 95 GLU A N 1
ATOM 753 C CA . GLU A 1 95 ? 10.240 -15.011 5.864 1.00 89.25 95 GLU A CA 1
ATOM 754 C C . GLU A 1 95 ? 10.861 -14.070 6.903 1.00 89.25 95 GLU A C 1
ATOM 756 O O . GLU A 1 95 ? 10.549 -14.146 8.091 1.00 89.25 95 GLU A O 1
ATOM 761 N N . ARG A 1 96 ? 11.738 -13.157 6.466 1.00 88.50 96 ARG A N 1
ATOM 762 C CA . ARG A 1 96 ? 12.383 -12.180 7.356 1.00 88.50 96 ARG A CA 1
ATOM 763 C C . ARG A 1 96 ? 11.454 -11.053 7.774 1.00 88.50 96 ARG A C 1
ATOM 765 O O . ARG A 1 96 ? 11.618 -10.515 8.868 1.00 88.50 96 ARG A O 1
ATOM 772 N N . ASN A 1 97 ? 10.555 -10.631 6.891 1.00 84.88 97 ASN A N 1
ATOM 773 C CA . ASN A 1 97 ? 9.621 -9.558 7.174 1.00 84.88 97 ASN A CA 1
ATOM 774 C C . ASN A 1 97 ? 8.312 -9.739 6.377 1.00 84.88 97 ASN A C 1
ATOM 776 O O . ASN A 1 97 ? 8.278 -9.421 5.184 1.00 84.88 97 ASN A O 1
ATOM 780 N N . PRO A 1 98 ? 7.210 -10.157 7.028 1.00 81.62 98 PRO A N 1
ATOM 781 C CA . PRO A 1 98 ? 5.954 -10.502 6.358 1.00 81.62 98 PRO A CA 1
ATOM 782 C C . PRO A 1 98 ? 5.191 -9.294 5.786 1.00 81.62 98 PRO A C 1
ATOM 784 O O . PRO A 1 98 ? 4.096 -9.450 5.250 1.00 81.62 98 PRO A O 1
ATOM 787 N N . VAL A 1 99 ? 5.743 -8.077 5.886 1.00 83.12 99 VAL A N 1
ATOM 788 C CA . VAL A 1 99 ? 5.217 -6.901 5.170 1.00 83.12 99 VAL A CA 1
ATOM 789 C C . VAL A 1 99 ? 5.432 -6.989 3.659 1.00 83.12 99 VAL A C 1
ATOM 791 O O . VAL A 1 99 ? 4.727 -6.314 2.906 1.00 83.12 99 VAL A O 1
ATOM 794 N N . TRP A 1 100 ? 6.407 -7.792 3.220 1.00 87.19 100 TRP A N 1
ATOM 795 C CA . TRP A 1 100 ? 6.650 -8.055 1.809 1.00 87.19 100 TRP A CA 1
ATOM 796 C C . TRP A 1 100 ? 5.641 -9.069 1.269 1.00 87.19 100 TRP A C 1
ATOM 798 O O . TRP A 1 100 ? 5.233 -9.999 1.961 1.00 87.19 100 TRP A O 1
ATOM 808 N N . TYR A 1 101 ? 5.263 -8.914 0.006 1.00 86.19 101 TYR A N 1
ATOM 809 C CA . TYR A 1 101 ? 4.495 -9.908 -0.740 1.00 86.19 101 TYR A CA 1
ATOM 810 C C . TYR A 1 101 ? 5.025 -10.022 -2.170 1.00 86.19 101 TYR A C 1
ATOM 812 O O . TYR A 1 101 ? 5.606 -9.075 -2.698 1.00 86.19 101 TYR A O 1
ATOM 820 N N . LYS A 1 102 ? 4.820 -11.174 -2.812 1.00 89.69 102 LYS A N 1
ATOM 821 C CA . LYS A 1 102 ? 5.171 -11.355 -4.226 1.00 89.69 102 LYS A CA 1
ATOM 822 C C . LYS A 1 102 ? 4.225 -10.547 -5.109 1.00 89.69 102 LYS A C 1
ATOM 824 O O . LYS A 1 102 ? 3.007 -10.630 -4.960 1.00 89.69 102 LYS A O 1
ATOM 829 N N . ALA A 1 103 ? 4.788 -9.774 -6.023 1.00 87.81 103 ALA A N 1
ATOM 830 C CA . ALA A 1 103 ? 4.068 -8.954 -6.980 1.00 87.81 103 ALA A CA 1
ATOM 831 C C . ALA A 1 103 ? 4.653 -9.138 -8.385 1.00 87.81 103 ALA A C 1
ATOM 833 O O . ALA A 1 103 ? 5.786 -9.582 -8.565 1.00 87.81 103 ALA A O 1
ATOM 834 N N . THR A 1 104 ? 3.871 -8.751 -9.386 1.00 89.06 104 THR A N 1
ATOM 835 C CA . THR A 1 104 ? 4.273 -8.814 -10.790 1.00 89.06 104 THR A CA 1
ATOM 836 C C . THR A 1 104 ? 3.952 -7.484 -11.446 1.00 89.06 104 THR A C 1
ATOM 838 O O . THR A 1 104 ? 2.830 -6.985 -11.322 1.00 89.06 104 THR A O 1
ATOM 841 N N . LEU A 1 105 ? 4.933 -6.910 -12.137 1.00 88.94 105 LEU A N 1
ATOM 842 C CA . LEU A 1 105 ? 4.716 -5.813 -13.070 1.00 88.94 105 LEU A CA 1
ATOM 843 C C . LEU A 1 105 ? 4.333 -6.412 -14.429 1.00 88.94 105 LEU A C 1
ATOM 845 O O . LEU A 1 105 ? 5.168 -7.103 -15.018 1.00 88.94 105 LEU A O 1
ATOM 849 N N . PRO A 1 106 ? 3.101 -6.181 -14.916 1.00 89.62 106 PRO A N 1
ATOM 850 C CA . PRO A 1 106 ? 2.637 -6.760 -16.173 1.00 89.62 106 PRO A CA 1
ATOM 851 C C . PRO A 1 106 ? 3.477 -6.304 -17.370 1.00 89.62 106 PRO A C 1
ATOM 853 O O . PRO A 1 106 ? 3.952 -5.166 -17.395 1.00 89.62 106 PRO A O 1
ATOM 856 N N . ALA A 1 107 ? 3.636 -7.161 -18.375 1.00 92.06 107 ALA A N 1
ATOM 857 C CA . ALA A 1 107 ? 4.173 -6.825 -19.692 1.00 92.06 107 ALA A CA 1
ATOM 858 C C . ALA A 1 107 ? 3.487 -5.581 -20.283 1.00 92.06 107 ALA A C 1
ATOM 860 O O . ALA A 1 107 ? 2.277 -5.394 -20.149 1.00 92.06 107 ALA A O 1
ATOM 861 N N . GLY A 1 108 ? 4.264 -4.723 -20.942 1.00 90.00 108 GLY A N 1
ATOM 862 C CA . GLY A 1 108 ? 3.777 -3.507 -21.591 1.00 90.00 108 GLY A CA 1
ATOM 863 C C . GLY A 1 108 ? 3.468 -2.348 -20.641 1.00 90.00 108 GLY A C 1
ATOM 864 O O . GLY A 1 108 ? 2.952 -1.326 -21.091 1.00 90.00 108 GLY A O 1
ATOM 865 N N . SER A 1 109 ? 3.800 -2.461 -19.350 1.00 88.06 109 SER A N 1
ATOM 866 C CA . SER A 1 109 ? 3.650 -1.352 -18.395 1.00 88.06 109 SER A CA 1
ATOM 867 C C . SER A 1 109 ? 4.587 -0.186 -18.723 1.00 88.06 109 SER A C 1
ATOM 869 O O . SER A 1 109 ? 4.253 0.971 -18.480 1.00 88.06 109 SER A O 1
ATOM 871 N N . TYR A 1 110 ? 5.760 -0.484 -19.290 1.00 88.81 110 TYR A N 1
ATOM 872 C CA . TYR A 1 110 ? 6.759 0.500 -19.701 1.00 88.81 110 TYR A CA 1
ATOM 873 C C . TYR A 1 110 ? 7.245 0.241 -21.129 1.00 88.81 110 TYR A C 1
ATOM 875 O O . TYR A 1 110 ? 7.246 -0.890 -21.615 1.00 88.81 110 TYR A O 1
ATOM 883 N N . LYS A 1 111 ? 7.701 1.302 -21.809 1.00 89.62 111 LYS A N 1
ATOM 884 C CA . LYS A 1 111 ? 8.270 1.206 -23.161 1.00 89.62 111 LYS A CA 1
ATOM 885 C C . LYS A 1 111 ? 9.453 0.229 -23.169 1.00 89.62 111 LYS A C 1
ATOM 887 O O . LYS A 1 111 ? 10.399 0.426 -22.418 1.00 89.62 111 LYS A O 1
ATOM 892 N N . GLY A 1 112 ? 9.410 -0.779 -24.040 1.00 89.19 112 GLY A N 1
ATOM 893 C CA . GLY A 1 112 ? 10.480 -1.777 -24.174 1.00 89.19 112 GLY A CA 1
ATOM 894 C C . GLY A 1 112 ? 10.480 -2.871 -23.100 1.00 89.19 112 GLY A C 1
ATOM 895 O O . GLY A 1 112 ? 11.425 -3.651 -23.030 1.00 89.19 112 GLY A O 1
ATOM 896 N N . GLN A 1 113 ? 9.446 -2.942 -22.255 1.00 91.00 113 GLN A N 1
ATOM 897 C CA . GLN A 1 113 ? 9.255 -4.037 -21.307 1.00 91.00 113 GLN A CA 1
ATOM 898 C C . GLN A 1 113 ? 8.179 -5.001 -21.825 1.00 91.00 113 GLN A C 1
ATOM 900 O O . GLN A 1 113 ? 6.996 -4.832 -21.550 1.00 91.00 113 GLN A O 1
ATOM 905 N N . ASP A 1 114 ? 8.602 -6.040 -22.545 1.00 92.62 114 ASP A N 1
ATOM 906 C CA . ASP A 1 114 ? 7.695 -6.966 -23.248 1.00 92.62 114 ASP A CA 1
ATOM 907 C C . ASP A 1 114 ? 7.339 -8.235 -22.450 1.00 92.62 114 ASP A C 1
ATOM 909 O O . ASP A 1 114 ? 6.581 -9.080 -22.923 1.00 92.62 114 ASP A O 1
ATOM 913 N N . VAL A 1 115 ? 7.886 -8.391 -21.242 1.00 93.31 115 VAL A N 1
ATOM 914 C CA . VAL A 1 115 ? 7.682 -9.569 -20.383 1.00 93.31 115 VAL A CA 1
ATOM 915 C C . VAL A 1 115 ? 7.312 -9.157 -18.969 1.00 93.31 115 VAL A C 1
ATOM 917 O O . VAL A 1 115 ? 7.809 -8.145 -18.476 1.00 93.31 115 VAL A O 1
ATOM 920 N N . ASP A 1 116 ? 6.483 -9.956 -18.305 1.00 92.94 116 ASP A N 1
ATOM 921 C CA . ASP A 1 116 ? 6.164 -9.783 -16.888 1.00 92.94 116 ASP A CA 1
ATOM 922 C C . ASP A 1 116 ? 7.437 -9.779 -16.030 1.00 92.94 116 ASP A C 1
ATOM 924 O O . ASP A 1 116 ? 8.350 -10.582 -16.235 1.00 92.94 116 ASP A O 1
ATOM 928 N N . VAL A 1 117 ? 7.492 -8.881 -15.045 1.00 92.06 117 VAL A N 1
ATOM 929 C CA . VAL A 1 117 ? 8.645 -8.756 -14.145 1.00 92.06 117 VAL A CA 1
ATOM 930 C C . VAL A 1 117 ? 8.226 -9.108 -12.715 1.00 92.06 117 VAL A C 1
ATOM 932 O O . VAL A 1 117 ? 7.450 -8.356 -12.114 1.00 92.06 117 VAL A O 1
ATOM 935 N N . PRO A 1 118 ? 8.733 -10.214 -12.137 1.00 91.06 118 PRO A N 1
ATOM 936 C CA . PRO A 1 118 ? 8.521 -10.532 -10.730 1.00 91.06 118 PRO A CA 1
ATOM 937 C C . PRO A 1 118 ? 9.276 -9.553 -9.823 1.00 91.06 118 PRO A C 1
ATOM 939 O O . PRO A 1 118 ? 10.424 -9.180 -10.084 1.00 91.06 118 PRO A O 1
ATOM 942 N N . MET A 1 119 ? 8.614 -9.125 -8.750 1.00 88.88 119 MET A N 1
ATOM 943 C CA . MET A 1 119 ? 9.123 -8.136 -7.804 1.00 88.88 119 MET A CA 1
ATOM 944 C C . MET A 1 119 ? 8.493 -8.282 -6.417 1.00 88.88 119 MET A C 1
ATOM 946 O O . MET A 1 119 ? 7.438 -8.889 -6.246 1.00 88.88 119 MET A O 1
ATOM 950 N N . ALA A 1 120 ? 9.113 -7.661 -5.415 1.00 87.75 120 ALA A N 1
ATOM 951 C CA . ALA A 1 120 ? 8.537 -7.556 -4.081 1.00 87.75 120 ALA A CA 1
ATOM 952 C C . ALA A 1 120 ? 7.628 -6.319 -3.970 1.00 87.75 120 ALA A C 1
ATOM 954 O O . ALA A 1 120 ? 8.020 -5.202 -4.312 1.00 87.75 120 ALA A O 1
ATOM 955 N N . GLY A 1 121 ? 6.417 -6.517 -3.456 1.00 84.44 121 GLY A N 1
ATOM 956 C CA . GLY A 1 121 ? 5.471 -5.469 -3.092 1.00 84.44 121 GLY A CA 1
ATOM 957 C C . GLY A 1 121 ? 5.397 -5.259 -1.580 1.00 84.44 121 GLY A C 1
ATOM 958 O O . GLY A 1 121 ? 5.747 -6.137 -0.794 1.00 84.44 121 GLY A O 1
ATOM 959 N N . ILE A 1 122 ? 4.914 -4.087 -1.176 1.00 82.69 122 ILE A N 1
ATOM 960 C CA . ILE A 1 122 ? 4.629 -3.711 0.215 1.00 82.69 122 ILE A CA 1
ATOM 961 C C . ILE A 1 122 ? 3.370 -2.834 0.230 1.00 82.69 122 ILE A C 1
ATOM 963 O O . ILE A 1 122 ? 3.069 -2.175 -0.762 1.00 82.69 122 ILE A O 1
ATOM 967 N N . ASN A 1 123 ? 2.600 -2.859 1.317 1.00 78.12 123 ASN A N 1
ATOM 968 C CA . ASN A 1 123 ? 1.350 -2.100 1.440 1.00 78.12 123 ASN A CA 1
ATOM 969 C C . ASN A 1 123 ? 1.584 -0.658 1.907 1.00 78.12 123 ASN A C 1
ATOM 971 O O . ASN A 1 123 ? 2.416 -0.427 2.786 1.00 78.12 123 ASN A O 1
ATOM 975 N N . ILE A 1 124 ? 0.829 0.306 1.356 1.00 77.38 124 ILE A N 1
ATOM 976 C CA . ILE A 1 124 ? 0.869 1.707 1.812 1.00 77.38 124 ILE A CA 1
ATOM 977 C C . ILE A 1 124 ? -0.164 1.864 2.906 1.00 77.38 124 ILE A C 1
ATOM 979 O O . ILE A 1 124 ? -1.322 1.508 2.718 1.00 77.38 124 ILE A O 1
ATOM 983 N N . LEU A 1 125 ? 0.242 2.457 4.021 1.00 79.69 125 LEU A N 1
ATOM 984 C CA . LEU A 1 125 ? -0.649 2.782 5.121 1.00 79.69 125 LEU A CA 1
ATOM 985 C C . LEU A 1 125 ? -0.636 4.296 5.319 1.00 79.69 125 LEU A C 1
ATOM 987 O O . LEU A 1 125 ? 0.438 4.890 5.429 1.00 79.69 125 LEU A O 1
ATOM 991 N N . ALA A 1 126 ? -1.808 4.928 5.404 1.00 84.19 126 ALA A N 1
ATOM 992 C CA . ALA A 1 126 ? -1.872 6.242 6.033 1.00 84.19 126 ALA A CA 1
ATOM 993 C C . ALA A 1 126 ? -1.839 6.056 7.540 1.00 84.19 126 ALA A C 1
ATOM 995 O O . ALA A 1 126 ? -2.511 5.171 8.070 1.00 84.19 126 ALA A O 1
ATOM 996 N N . VAL A 1 127 ? -1.060 6.892 8.215 1.00 88.25 127 VAL A N 1
ATOM 997 C CA . VAL A 1 127 ? -0.863 6.804 9.656 1.00 88.25 127 VAL A CA 1
ATOM 998 C C . VAL A 1 127 ? -1.173 8.134 10.332 1.00 88.25 127 VAL A C 1
ATOM 1000 O O . VAL A 1 127 ? -0.814 9.197 9.832 1.00 88.25 127 VAL A O 1
ATOM 1003 N N . SER A 1 128 ? -1.830 8.073 11.484 1.00 88.25 128 SER A N 1
ATOM 1004 C CA . SER A 1 128 ? -2.122 9.203 12.361 1.00 88.25 128 SER A CA 1
ATOM 1005 C C . SER A 1 128 ? -1.336 9.085 13.660 1.00 88.25 128 SER A C 1
ATOM 1007 O O . SER A 1 128 ? -0.772 8.039 13.970 1.00 88.25 128 SER A O 1
ATOM 1009 N N . ARG A 1 129 ? -1.312 10.136 14.479 1.00 89.38 129 ARG A N 1
ATOM 1010 C CA . ARG A 1 129 ? -0.871 9.982 15.871 1.00 89.38 129 ARG A CA 1
ATOM 1011 C C . ARG A 1 129 ? -1.912 9.197 16.675 1.00 89.38 129 ARG A C 1
ATOM 1013 O O . ARG A 1 129 ? -3.096 9.235 16.347 1.00 89.38 129 ARG A O 1
ATOM 1020 N N . ALA A 1 130 ? -1.438 8.516 17.717 1.00 88.19 130 ALA A N 1
ATOM 1021 C CA . ALA A 1 130 ? -2.255 7.756 18.666 1.00 88.19 130 ALA A CA 1
ATOM 1022 C C . ALA A 1 130 ? -3.191 8.629 19.507 1.00 88.19 130 ALA A C 1
ATOM 1024 O O . ALA A 1 130 ? -4.291 8.227 19.849 1.00 88.19 130 ALA A O 1
ATOM 1025 N N . ASP A 1 131 ? -2.730 9.831 19.848 1.00 89.31 131 ASP A N 1
ATOM 1026 C CA . ASP A 1 131 ? -3.365 10.722 20.815 1.00 89.31 131 ASP A CA 1
ATOM 1027 C C . ASP A 1 131 ? -4.347 11.713 20.180 1.00 89.31 131 ASP A C 1
ATOM 1029 O O . ASP A 1 131 ? -4.795 12.657 20.834 1.00 89.31 131 ASP A O 1
ATOM 1033 N N . LEU A 1 132 ? -4.668 11.530 18.897 1.00 94.56 132 LEU A N 1
ATOM 1034 C CA . LEU A 1 132 ? -5.684 12.346 18.249 1.00 94.56 132 LEU A CA 1
ATOM 1035 C C . LEU A 1 132 ? -7.074 11.949 18.762 1.00 94.56 132 LEU A C 1
ATOM 1037 O O . LEU A 1 132 ? -7.326 10.781 19.047 1.00 94.56 132 LEU A O 1
ATOM 1041 N N . PRO A 1 133 ? -8.013 12.901 18.881 1.00 96.62 133 PRO A N 1
ATOM 1042 C CA . PRO A 1 133 ? -9.363 12.574 19.318 1.00 96.62 133 PRO A CA 1
ATOM 1043 C C . PRO A 1 133 ? -10.031 11.551 18.392 1.00 96.62 133 PRO A C 1
ATOM 1045 O O . PRO A 1 133 ? -9.939 11.655 17.166 1.00 96.62 133 PRO A O 1
ATOM 1048 N N . GLU A 1 134 ? -10.763 10.598 18.976 1.00 96.31 134 GLU A N 1
ATOM 1049 C CA . GLU A 1 134 ? -11.554 9.607 18.234 1.00 96.31 134 GLU A CA 1
ATOM 1050 C C . GLU A 1 134 ? -12.457 10.271 17.189 1.00 96.31 134 GLU A C 1
ATOM 1052 O O . GLU A 1 134 ? -12.462 9.858 16.030 1.00 96.31 134 GLU A O 1
ATOM 1057 N N . SER A 1 135 ? -13.166 11.332 17.591 1.00 97.19 135 SER A N 1
ATOM 1058 C CA . SER A 1 135 ? -14.073 12.087 16.725 1.00 97.19 135 SER A CA 1
ATOM 1059 C C . SER A 1 135 ? -13.359 12.681 15.516 1.00 97.19 135 SER A C 1
ATOM 1061 O O . SER A 1 135 ? -13.868 12.587 14.409 1.00 97.19 135 SER A O 1
ATOM 1063 N N . PHE A 1 136 ? -12.160 13.234 15.701 1.00 97.31 136 PHE A N 1
ATOM 1064 C CA . PHE A 1 136 ? -11.397 13.825 14.606 1.00 97.31 136 PHE A CA 1
ATOM 1065 C C . PHE A 1 136 ? -11.021 12.777 13.557 1.00 97.31 136 PHE A C 1
ATOM 1067 O O . PHE A 1 136 ? -11.240 12.984 12.367 1.00 97.31 136 PHE A O 1
ATOM 1074 N N . ILE A 1 137 ? -10.494 11.630 13.991 1.00 97.31 137 ILE A N 1
ATOM 1075 C CA . ILE A 1 137 ? -10.122 10.563 13.057 1.00 97.31 137 ILE A CA 1
ATOM 1076 C C . ILE A 1 137 ? -11.349 9.952 12.382 1.00 97.31 137 ILE A C 1
ATOM 1078 O O . ILE A 1 137 ? -11.285 9.647 11.197 1.00 97.31 137 ILE A O 1
ATOM 1082 N N . TYR A 1 138 ? -12.463 9.803 13.096 1.00 97.19 138 TYR A N 1
ATOM 1083 C CA . TYR A 1 138 ? -13.716 9.352 12.495 1.00 97.19 138 TYR A CA 1
ATOM 1084 C C . TYR A 1 138 ? -14.173 10.285 11.359 1.00 97.19 138 TYR A C 1
ATOM 1086 O O . TYR A 1 138 ? -14.453 9.807 10.263 1.00 97.19 138 TYR A O 1
ATOM 1094 N N . GLU A 1 139 ? -14.158 11.605 11.570 1.00 97.56 139 GLU A N 1
ATOM 1095 C CA . GLU A 1 139 ? -14.517 12.574 10.521 1.00 97.56 139 GLU A CA 1
ATOM 1096 C C . GLU A 1 139 ? -13.543 12.540 9.333 1.00 97.56 139 GLU A C 1
ATOM 1098 O O . GLU A 1 139 ? -13.972 12.589 8.182 1.00 97.56 139 GLU A O 1
ATOM 1103 N N . VAL A 1 140 ? -12.236 12.386 9.579 1.00 95.75 140 VAL A N 1
ATOM 1104 C CA . VAL A 1 140 ? -11.241 12.207 8.503 1.00 95.75 140 VAL A CA 1
ATOM 1105 C C . VAL A 1 140 ? -11.540 10.951 7.684 1.00 95.75 140 VAL A C 1
ATOM 1107 O O . VAL A 1 140 ? -11.475 10.982 6.457 1.00 95.75 140 VAL A O 1
ATOM 1110 N N . MET A 1 141 ? -11.882 9.850 8.351 1.00 94.94 141 MET A N 1
ATOM 1111 C CA . MET A 1 141 ? -12.222 8.595 7.685 1.00 94.94 141 MET A CA 1
ATOM 1112 C C . MET A 1 141 ? -13.465 8.741 6.815 1.00 94.94 141 MET A C 1
ATOM 1114 O O . MET A 1 141 ? -13.427 8.312 5.667 1.00 94.94 141 MET A O 1
ATOM 1118 N N . LYS A 1 142 ? -14.516 9.405 7.310 1.00 94.94 142 LYS A N 1
A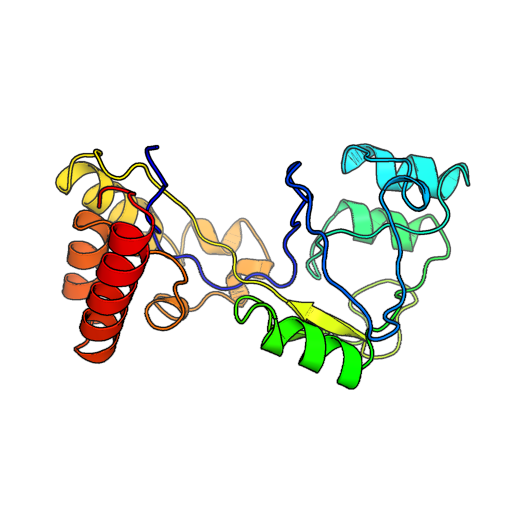TOM 1119 C CA . LYS A 1 142 ? -15.701 9.733 6.508 1.00 94.94 142 LYS A CA 1
ATOM 1120 C C . LYS A 1 142 ? -15.357 10.581 5.292 1.00 94.94 142 LYS A C 1
ATOM 1122 O O . LYS A 1 142 ? -15.691 10.204 4.177 1.00 94.94 142 LYS A O 1
ATOM 1127 N N . ALA A 1 143 ? -14.630 11.678 5.492 1.00 94.19 143 ALA A N 1
ATOM 1128 C CA . ALA A 1 143 ? -14.258 12.585 4.410 1.00 94.19 143 ALA A CA 1
ATOM 1129 C C . ALA A 1 143 ? -13.486 11.873 3.286 1.00 94.19 143 ALA A C 1
ATOM 1131 O O . ALA A 1 143 ? -13.692 12.170 2.116 1.00 94.19 143 ALA A O 1
ATOM 1132 N N . ILE A 1 144 ? -12.622 10.914 3.628 1.00 91.25 144 ILE A N 1
ATOM 1133 C CA . ILE A 1 144 ? -11.882 10.121 2.639 1.00 91.25 144 ILE A CA 1
ATOM 1134 C C . ILE A 1 144 ? -12.794 9.083 1.983 1.00 91.25 144 ILE A C 1
ATOM 1136 O O . ILE A 1 144 ? -12.865 8.990 0.763 1.00 91.25 144 ILE A O 1
ATOM 1140 N N . TRP A 1 145 ? -13.454 8.254 2.786 1.00 91.06 145 TRP A N 1
ATOM 1141 C CA . TRP A 1 145 ? -14.038 7.006 2.307 1.00 91.06 145 TRP A CA 1
ATOM 1142 C C . TRP A 1 145 ? -15.486 7.113 1.842 1.00 91.06 145 TRP A C 1
ATOM 1144 O O . TRP A 1 145 ? -15.944 6.209 1.138 1.00 91.06 145 TRP A O 1
ATOM 1154 N N . ASP A 1 146 ? -16.198 8.171 2.221 1.00 92.69 146 ASP A N 1
ATOM 1155 C CA . ASP A 1 146 ? -17.540 8.465 1.707 1.00 92.69 146 ASP A CA 1
ATOM 1156 C C . ASP A 1 146 ? -17.460 9.188 0.350 1.00 92.69 146 ASP A C 1
ATOM 1158 O O . ASP A 1 146 ? -18.401 9.124 -0.430 1.00 92.69 146 ASP A O 1
ATOM 1162 N N . HIS A 1 147 ? -16.309 9.799 0.040 1.00 91.88 147 HIS A N 1
ATOM 1163 C CA . HIS A 1 147 ? -16.027 10.507 -1.216 1.00 91.88 147 HIS A CA 1
ATOM 1164 C C . HIS A 1 147 ? -14.983 9.781 -2.083 1.00 91.88 147 HIS A C 1
ATOM 1166 O O . HIS A 1 147 ? -14.452 10.345 -3.043 1.00 91.88 147 HIS A O 1
ATOM 1172 N N . PHE A 1 148 ? -14.639 8.533 -1.739 1.00 89.38 148 PHE A N 1
ATOM 1173 C CA . PHE A 1 148 ? -13.516 7.842 -2.368 1.00 89.38 148 PHE A CA 1
ATOM 1174 C C . PHE A 1 148 ? -13.744 7.621 -3.863 1.00 89.38 148 PHE A C 1
ATOM 1176 O O . PHE A 1 148 ? -12.884 7.973 -4.664 1.00 89.38 148 PHE A O 1
ATOM 1183 N N . ASP A 1 149 ? -14.893 7.062 -4.234 1.00 87.69 149 ASP A N 1
ATOM 1184 C CA . ASP A 1 149 ? -15.164 6.669 -5.619 1.00 87.69 149 ASP A CA 1
ATOM 1185 C C . ASP A 1 149 ? -15.350 7.883 -6.540 1.00 87.69 149 ASP A C 1
ATOM 1187 O O . ASP A 1 149 ? -14.833 7.887 -7.659 1.00 87.69 149 ASP A O 1
ATOM 1191 N N . ASP A 1 150 ? -16.019 8.928 -6.048 1.00 90.44 150 ASP A N 1
ATOM 1192 C CA . ASP A 1 150 ? -16.386 10.097 -6.851 1.00 90.44 150 ASP A CA 1
ATOM 1193 C C . ASP A 1 150 ? -15.278 11.158 -6.925 1.00 90.44 150 ASP A C 1
ATOM 1195 O O . ASP A 1 150 ? -15.093 11.782 -7.971 1.00 90.44 150 ASP A O 1
ATOM 1199 N N . GLU A 1 151 ? -14.528 11.377 -5.838 1.00 90.06 151 GLU A N 1
ATOM 1200 C CA . GLU A 1 151 ? -1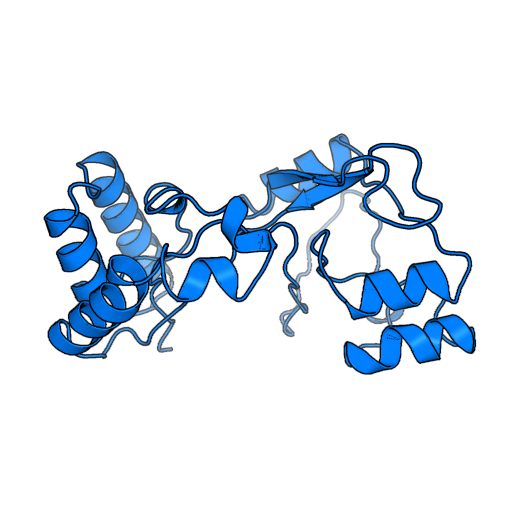3.563 12.481 -5.752 1.00 90.06 151 GLU A CA 1
ATOM 1201 C C . GLU A 1 151 ? -12.109 12.008 -5.750 1.00 90.06 151 GLU A C 1
ATOM 1203 O O . GLU A 1 151 ? -11.296 12.555 -6.493 1.00 90.06 151 GLU A O 1
ATOM 1208 N N . LEU A 1 152 ? -11.757 10.994 -4.950 1.00 86.81 152 LEU A N 1
ATOM 1209 C CA . LEU A 1 152 ? -10.358 10.572 -4.786 1.00 86.81 152 LEU A CA 1
ATOM 1210 C C . LEU A 1 152 ? -9.885 9.615 -5.878 1.00 86.81 152 LEU A C 1
ATOM 1212 O O . LEU A 1 152 ? -8.800 9.810 -6.427 1.00 86.81 152 LEU A O 1
ATOM 1216 N N . SER A 1 153 ? -10.674 8.591 -6.195 1.00 87.12 153 SER A N 1
ATOM 1217 C CA . SER A 1 153 ? -10.329 7.536 -7.150 1.00 87.12 153 SER A CA 1
ATOM 1218 C C . SER A 1 153 ? -9.931 8.091 -8.529 1.00 87.12 153 SER A C 1
ATOM 1220 O O . SER A 1 153 ? -8.894 7.676 -9.060 1.00 87.12 153 SER A O 1
ATOM 1222 N N . PRO A 1 154 ? -10.615 9.119 -9.078 1.00 88.81 154 PRO A N 1
ATOM 1223 C CA . PRO A 1 154 ? -10.212 9.739 -10.341 1.00 88.81 154 PRO A CA 1
ATOM 1224 C C . PRO A 1 154 ? -8.866 10.480 -10.295 1.00 88.81 154 PRO A C 1
ATOM 1226 O O . PRO A 1 154 ? -8.258 10.698 -11.344 1.00 88.81 154 PRO A O 1
ATOM 1229 N N . MET A 1 155 ? -8.375 10.880 -9.114 1.00 87.12 155 MET A N 1
ATOM 1230 C CA . MET A 1 155 ? -7.150 11.685 -8.996 1.00 87.12 155 MET A CA 1
ATOM 1231 C C . MET A 1 155 ? -5.873 10.888 -9.271 1.00 87.12 155 MET A C 1
ATOM 1233 O O . MET A 1 155 ? -4.840 11.486 -9.578 1.00 87.12 155 MET A O 1
ATOM 1237 N N . HIS A 1 156 ? -5.904 9.558 -9.135 1.00 82.19 156 HIS A N 1
ATOM 1238 C CA . HIS A 1 156 ? -4.718 8.731 -9.331 1.00 82.19 156 HIS A CA 1
ATOM 1239 C C . HIS A 1 156 ? -5.057 7.380 -9.985 1.00 82.19 156 HIS A C 1
ATOM 1241 O O . HIS A 1 156 ? -5.803 6.598 -9.398 1.00 82.19 156 HIS A O 1
ATOM 1247 N N . PRO A 1 157 ? -4.428 7.007 -11.123 1.00 80.12 157 PRO A N 1
ATOM 1248 C CA . PRO A 1 157 ? -4.752 5.776 -11.856 1.00 80.12 157 PRO A CA 1
ATOM 1249 C C . PRO A 1 157 ? -4.707 4.498 -11.014 1.00 80.12 157 PRO A C 1
ATOM 1251 O O . PRO A 1 157 ? -5.475 3.571 -11.244 1.00 80.12 157 PRO A O 1
ATOM 1254 N N . ASN A 1 158 ? -3.810 4.438 -10.028 1.00 78.12 158 ASN A N 1
ATOM 1255 C CA . ASN A 1 158 ? -3.685 3.268 -9.158 1.00 78.12 158 ASN A CA 1
ATOM 1256 C C . ASN A 1 158 ? -4.857 3.061 -8.185 1.00 78.12 158 ASN A C 1
ATOM 1258 O O . ASN A 1 158 ? -4.970 1.965 -7.639 1.00 78.12 158 ASN A O 1
ATOM 1262 N N . PHE A 1 159 ? -5.727 4.051 -7.960 1.00 82.25 159 PHE A N 1
ATOM 1263 C CA . PHE A 1 159 ? -6.907 3.851 -7.115 1.00 82.25 159 PHE A CA 1
ATOM 1264 C C . PHE A 1 159 ? -7.932 2.900 -7.743 1.00 82.25 159 PHE A C 1
ATOM 1266 O O . PHE A 1 159 ? -8.728 2.321 -7.018 1.00 82.25 159 PHE A O 1
ATOM 1273 N N . LYS A 1 160 ? -7.828 2.582 -9.041 1.00 78.25 160 LYS A N 1
ATOM 1274 C CA . LYS A 1 160 ? -8.600 1.485 -9.657 1.00 78.25 160 LYS A CA 1
ATOM 1275 C C . LYS A 1 160 ? -8.332 0.110 -9.026 1.00 78.25 160 LYS A C 1
ATOM 1277 O O . LYS A 1 160 ? -9.119 -0.810 -9.202 1.00 78.25 160 LYS A O 1
ATOM 1282 N N . TYR A 1 161 ? -7.203 -0.044 -8.330 1.00 74.81 161 TYR A N 1
ATOM 1283 C CA . TYR A 1 161 ? -6.850 -1.263 -7.598 1.00 74.81 161 TYR A CA 1
ATOM 1284 C C . TYR A 1 161 ? -7.251 -1.206 -6.121 1.00 74.81 161 TYR A C 1
ATOM 1286 O O . TYR A 1 161 ? -6.948 -2.131 -5.369 1.00 74.81 161 TYR A O 1
ATOM 1294 N N . PHE A 1 162 ? -7.869 -0.108 -5.681 1.00 78.25 162 PHE A N 1
ATOM 1295 C CA . PHE A 1 162 ? -8.266 0.065 -4.297 1.00 78.25 162 PHE A CA 1
ATOM 1296 C C . PHE A 1 162 ? -9.653 -0.504 -4.095 1.00 78.25 162 PHE A C 1
ATOM 1298 O O . PHE A 1 162 ? -10.629 -0.037 -4.668 1.00 78.25 162 PHE A O 1
ATOM 1305 N N . GLU A 1 163 ? -9.724 -1.475 -3.200 1.00 80.50 163 GLU A N 1
ATOM 1306 C CA . GLU A 1 163 ? -10.979 -1.941 -2.646 1.00 80.50 163 GLU A CA 1
ATOM 1307 C C . GLU A 1 163 ? -11.071 -1.469 -1.195 1.00 80.50 163 GLU A C 1
ATOM 1309 O O . GLU A 1 163 ? -10.156 -1.685 -0.382 1.00 80.50 163 GLU A O 1
ATOM 1314 N N . LYS A 1 164 ? -12.174 -0.789 -0.877 1.00 81.56 164 LYS A N 1
ATOM 1315 C CA . LYS A 1 164 ? -12.461 -0.265 0.457 1.00 81.56 164 LYS A CA 1
ATOM 1316 C C . LYS A 1 164 ? -12.450 -1.411 1.472 1.00 81.56 164 LYS A C 1
ATOM 1318 O O . LYS A 1 164 ? -13.143 -2.406 1.313 1.00 81.56 164 LYS A O 1
ATOM 1323 N N . GLY A 1 165 ? -11.630 -1.280 2.513 1.00 79.00 165 GLY A N 1
ATOM 1324 C CA . GLY A 1 165 ? -11.499 -2.292 3.569 1.00 79.00 165 GLY A CA 1
ATOM 1325 C C . GLY A 1 165 ? -10.576 -3.481 3.261 1.00 79.00 165 GLY A C 1
ATOM 1326 O O . GLY A 1 165 ? -10.271 -4.246 4.173 1.00 79.00 165 GLY A O 1
ATOM 1327 N N . SER A 1 166 ? -10.032 -3.604 2.045 1.00 80.38 166 SER A N 1
ATOM 1328 C CA . SER A 1 166 ? -9.185 -4.747 1.636 1.00 80.38 166 SER A CA 1
ATOM 1329 C C . SER A 1 166 ? -7.957 -5.012 2.521 1.00 80.38 166 SER A C 1
ATOM 1331 O O . SER A 1 166 ? -7.457 -6.138 2.573 1.00 80.38 166 SER A O 1
ATOM 1333 N N . LEU A 1 167 ? -7.459 -4.001 3.243 1.00 77.44 167 LEU A N 1
ATOM 1334 C CA . LEU A 1 167 ? -6.317 -4.144 4.155 1.00 77.44 167 LEU A CA 1
ATOM 1335 C C . LEU A 1 167 ? -6.673 -4.194 5.642 1.00 77.44 167 LEU A C 1
ATOM 1337 O O . LEU A 1 167 ? -5.752 -4.265 6.456 1.00 77.44 167 LEU A O 1
ATOM 1341 N N . ILE A 1 168 ? -7.952 -4.207 6.025 1.00 87.31 168 ILE A N 1
ATOM 1342 C CA . ILE A 1 168 ? -8.346 -4.257 7.444 1.00 87.31 168 ILE A CA 1
ATOM 1343 C C . ILE A 1 168 ? -7.696 -5.464 8.142 1.00 87.31 168 ILE A C 1
ATOM 1345 O O . ILE A 1 168 ? -7.065 -5.313 9.186 1.00 87.31 168 ILE A O 1
ATOM 1349 N N . HIS A 1 169 ? -7.717 -6.637 7.507 1.00 83.94 169 HIS A N 1
ATOM 1350 C CA . HIS A 1 169 ? -7.121 -7.860 8.063 1.00 83.94 169 HIS A CA 1
ATOM 1351 C C . HIS A 1 169 ? -5.599 -7.963 7.876 1.00 83.94 169 HIS A C 1
ATOM 1353 O O . HIS A 1 169 ? -4.959 -8.827 8.472 1.00 83.94 169 HIS A O 1
ATOM 1359 N N . ARG A 1 170 ? -5.007 -7.110 7.031 1.00 78.12 170 ARG A N 1
ATOM 1360 C CA . ARG A 1 170 ? -3.582 -7.162 6.652 1.00 78.12 170 ARG A CA 1
ATOM 1361 C C . ARG A 1 170 ? -2.770 -5.995 7.211 1.00 78.12 170 ARG A C 1
ATOM 1363 O O . ARG A 1 170 ? -1.615 -5.821 6.821 1.00 78.12 170 ARG A O 1
ATOM 1370 N N . SER A 1 171 ? -3.354 -5.192 8.099 1.00 82.75 171 SER A N 1
ATOM 1371 C CA . SER A 1 171 ? -2.638 -4.086 8.725 1.00 82.75 171 SER A CA 1
ATOM 1372 C C . SER A 1 171 ? -1.478 -4.596 9.580 1.00 82.75 171 SER A C 1
ATOM 1374 O O . SER A 1 171 ? -1.573 -5.604 10.286 1.00 82.75 171 SER A O 1
ATOM 1376 N N . THR A 1 172 ? -0.364 -3.876 9.511 1.00 82.88 172 THR A N 1
ATOM 1377 C CA . THR A 1 172 ? 0.861 -4.146 10.277 1.00 82.88 172 THR A CA 1
ATOM 1378 C C . THR A 1 172 ? 0.961 -3.270 11.524 1.00 82.88 172 THR A C 1
ATOM 1380 O O . THR A 1 172 ? 1.869 -3.443 12.330 1.00 82.88 172 THR A O 1
ATOM 1383 N N . LEU A 1 173 ? 0.027 -2.332 11.688 1.00 87.56 173 LEU A N 1
ATOM 1384 C CA . LEU A 1 173 ? -0.084 -1.431 12.827 1.00 87.56 173 LEU A CA 1
ATOM 1385 C C . LEU A 1 173 ? -1.531 -1.408 13.318 1.00 87.56 173 LEU A C 1
ATOM 1387 O O . LEU A 1 173 ? -2.453 -1.543 12.503 1.00 87.56 173 LEU A O 1
ATOM 1391 N N . PRO A 1 174 ? -1.756 -1.198 14.622 1.00 91.75 174 PRO A N 1
ATOM 1392 C CA . PRO A 1 174 ? -3.107 -1.110 15.137 1.00 91.75 174 PRO A CA 1
ATOM 1393 C C . PRO A 1 174 ? -3.827 0.122 14.562 1.00 91.75 174 PRO A C 1
ATOM 1395 O O . PRO A 1 174 ? -3.226 1.170 14.289 1.00 91.75 174 PRO A O 1
ATOM 1398 N N . PHE A 1 175 ? -5.130 -0.023 14.344 1.00 94.12 175 PHE A N 1
ATOM 1399 C CA . PHE A 1 175 ? -6.022 1.033 13.885 1.00 94.12 175 PHE A CA 1
ATOM 1400 C C . PHE A 1 175 ? -6.346 2.002 15.010 1.00 94.12 175 PHE A C 1
ATOM 1402 O O . PHE A 1 175 ? -6.451 1.599 16.161 1.00 94.12 175 PHE A O 1
ATOM 1409 N N . HIS A 1 176 ? -6.556 3.269 14.668 1.00 95.25 176 HIS A N 1
ATOM 1410 C CA . HIS A 1 176 ? -7.046 4.267 15.615 1.00 95.25 176 HIS A CA 1
ATOM 1411 C C . HIS A 1 176 ? -8.522 3.999 15.990 1.00 95.25 176 HIS A C 1
ATOM 1413 O O . HIS A 1 176 ? -9.295 3.636 15.097 1.00 95.25 176 HIS A O 1
ATOM 1419 N N . PRO A 1 177 ? -8.982 4.255 17.236 1.00 95.19 177 PRO A N 1
ATOM 1420 C CA . PRO A 1 177 ? -10.379 4.026 17.634 1.00 95.19 177 PRO A CA 1
ATOM 1421 C C . PRO A 1 177 ? -11.412 4.692 16.710 1.00 95.19 177 PRO A C 1
ATOM 1423 O O . PRO A 1 177 ? -12.416 4.079 16.352 1.00 95.19 177 PRO A O 1
ATOM 1426 N N . GLY A 1 178 ? -11.122 5.910 16.239 1.00 96.19 178 GLY A N 1
ATOM 1427 C CA . GLY A 1 178 ? -11.980 6.628 15.284 1.00 96.19 178 GLY A CA 1
ATOM 1428 C C . GLY A 1 178 ? -12.103 5.933 13.922 1.00 96.19 178 GLY A C 1
ATOM 1429 O O . GLY A 1 178 ? -13.178 5.927 13.328 1.00 96.19 178 GLY A O 1
ATOM 1430 N N . ALA A 1 179 ? -11.033 5.277 13.460 1.00 95.69 179 ALA A N 1
ATOM 1431 C CA . ALA A 1 179 ? -11.061 4.481 12.235 1.00 95.69 179 ALA A CA 1
ATOM 1432 C C . ALA A 1 179 ? -11.832 3.175 12.436 1.00 95.69 179 ALA A C 1
ATOM 1434 O O . ALA A 1 179 ? -12.641 2.813 11.590 1.00 95.69 179 ALA A O 1
ATOM 1435 N N . ILE A 1 180 ? -11.657 2.511 13.583 1.00 95.75 180 ILE A N 1
ATOM 1436 C CA . ILE A 1 180 ? -12.437 1.318 13.946 1.00 95.75 180 ILE A CA 1
ATOM 1437 C C . ILE A 1 180 ? -13.932 1.643 13.960 1.00 95.75 180 ILE A C 1
ATOM 1439 O O . ILE A 1 180 ? -14.731 0.881 13.421 1.00 95.75 180 ILE A O 1
ATOM 1443 N N . LYS A 1 181 ? -14.318 2.781 14.548 1.00 96.62 181 LYS A N 1
ATOM 1444 C CA . LYS A 1 181 ? -15.711 3.235 14.569 1.00 96.62 181 LYS A CA 1
ATOM 1445 C C . LYS A 1 181 ? -16.280 3.388 13.158 1.00 96.62 181 LYS A C 1
ATOM 1447 O O . LYS A 1 181 ? -17.358 2.867 12.896 1.00 96.62 181 LYS A O 1
ATOM 1452 N N . TYR A 1 182 ? -15.537 4.035 12.260 1.00 96.56 182 TYR A N 1
ATOM 1453 C CA . TYR A 1 182 ? -15.933 4.166 10.858 1.00 96.56 182 TYR A CA 1
ATOM 1454 C C . TYR A 1 182 ? -16.082 2.801 10.172 1.00 96.56 182 TYR A C 1
ATOM 1456 O O . TYR A 1 182 ? -17.108 2.523 9.560 1.00 96.56 182 TYR A O 1
ATOM 1464 N N . TRP A 1 183 ? -15.096 1.911 10.315 1.00 95.75 183 TRP A N 1
ATOM 1465 C CA . TRP A 1 183 ? -15.140 0.591 9.680 1.00 95.75 183 TRP A CA 1
ATOM 1466 C C . TRP A 1 183 ? -16.279 -0.290 10.200 1.00 95.75 183 TRP A C 1
ATOM 1468 O O . TRP A 1 183 ? -16.863 -1.045 9.423 1.00 95.75 183 TRP A O 1
ATOM 1478 N N . LYS A 1 184 ? -16.632 -0.171 11.487 1.00 96.19 184 LYS A N 1
ATOM 1479 C CA . LYS A 1 184 ? -17.817 -0.822 12.068 1.00 96.19 184 LYS A CA 1
ATOM 1480 C C . LYS A 1 184 ? -19.108 -0.302 11.444 1.00 96.19 184 LYS A C 1
ATOM 1482 O O . LYS A 1 184 ? -19.959 -1.104 11.081 1.00 96.19 184 LYS A O 1
ATOM 1487 N N . GLU A 1 185 ? -19.241 1.013 11.289 1.00 96.12 185 GLU A N 1
ATOM 1488 C CA . GLU A 1 185 ? -20.408 1.633 10.646 1.00 96.12 185 GLU A CA 1
ATOM 1489 C C . GLU A 1 185 ? -20.527 1.244 9.167 1.00 96.12 185 GLU A C 1
ATOM 1491 O O . GLU A 1 185 ? -21.618 0.944 8.693 1.00 96.12 185 GLU A O 1
ATOM 1496 N N . ALA A 1 186 ? -19.397 1.151 8.464 1.00 93.38 186 ALA A N 1
ATOM 1497 C CA . ALA A 1 186 ? -19.333 0.690 7.080 1.00 93.38 186 ALA A CA 1
ATOM 1498 C C . ALA A 1 186 ? -19.578 -0.826 6.913 1.00 93.38 186 ALA A C 1
ATOM 1500 O O . ALA A 1 186 ? -19.589 -1.310 5.784 1.00 93.38 186 ALA A O 1
ATOM 1501 N N . GLY A 1 187 ? -19.737 -1.588 8.003 1.00 94.62 187 GLY A N 1
ATOM 1502 C CA . GLY A 1 187 ? -19.943 -3.040 7.958 1.00 94.62 187 GLY A CA 1
ATOM 1503 C C . GLY A 1 187 ? -18.704 -3.847 7.554 1.00 94.62 187 GLY A C 1
ATOM 1504 O O . GLY A 1 187 ? -18.833 -5.000 7.157 1.00 94.62 187 GLY A O 1
ATOM 1505 N N . LEU A 1 188 ? -17.509 -3.256 7.647 1.00 93.88 188 LEU A N 1
ATOM 1506 C CA . LEU A 1 188 ? -16.237 -3.851 7.208 1.00 93.88 188 LEU A CA 1
ATOM 1507 C C . LEU A 1 188 ? -15.332 -4.276 8.375 1.00 93.88 188 LEU A C 1
ATOM 1509 O O . LEU A 1 188 ? -14.207 -4.721 8.162 1.00 93.88 188 LEU A O 1
ATOM 1513 N N . TRP A 1 189 ? -15.798 -4.122 9.615 1.00 95.56 189 TRP A N 1
ATOM 1514 C CA . TRP A 1 189 ? -15.065 -4.528 10.812 1.00 95.56 189 TRP A CA 1
ATOM 1515 C C . TRP A 1 189 ? -15.709 -5.753 11.459 1.00 95.56 189 TRP A C 1
ATOM 1517 O O . TRP A 1 189 ? -16.722 -5.636 12.150 1.00 95.56 189 TRP A O 1
ATOM 1527 N N . ASP A 1 190 ? -15.100 -6.915 11.251 1.00 94.44 190 ASP A N 1
ATOM 1528 C CA . ASP A 1 190 ? -15.553 -8.198 11.786 1.00 94.44 190 ASP A CA 1
ATOM 1529 C C . ASP A 1 190 ? -14.713 -8.675 12.991 1.00 94.44 190 ASP A C 1
ATOM 1531 O O . ASP A 1 190 ? -13.791 -8.001 13.469 1.00 94.44 190 ASP A O 1
ATOM 1535 N N . ASP A 1 191 ? -15.029 -9.870 13.492 1.00 94.38 191 ASP A N 1
ATOM 1536 C CA . ASP A 1 191 ? -14.316 -10.487 14.614 1.00 94.38 191 ASP A CA 1
ATOM 1537 C C . ASP A 1 191 ? -12.846 -10.790 14.282 1.00 94.38 191 ASP A C 1
ATOM 1539 O O . ASP A 1 191 ? -11.981 -10.734 15.161 1.00 94.38 191 ASP A O 1
ATOM 1543 N N . ALA A 1 192 ? -12.531 -11.081 13.015 1.00 92.31 192 ALA A N 1
ATOM 1544 C CA . ALA A 1 192 ? -11.162 -11.332 12.578 1.00 92.31 192 ALA A CA 1
ATOM 1545 C C . ALA A 1 192 ? -10.325 -10.043 12.602 1.00 92.31 192 ALA A C 1
ATOM 1547 O O . ALA A 1 192 ? -9.185 -10.053 13.072 1.00 92.31 192 ALA A O 1
ATOM 1548 N N . ALA A 1 193 ? -10.900 -8.924 12.156 1.00 93.50 193 ALA A N 1
ATOM 1549 C CA . ALA A 1 193 ? -10.318 -7.592 12.250 1.00 93.50 193 ALA A CA 1
ATOM 1550 C C . ALA A 1 193 ? -10.081 -7.191 13.710 1.00 93.50 193 ALA A C 1
ATOM 1552 O O . ALA A 1 193 ? -8.982 -6.755 14.060 1.00 93.50 193 ALA A O 1
ATOM 1553 N N . GLN A 1 194 ? -11.070 -7.409 14.585 1.00 94.94 194 GLN A N 1
ATOM 1554 C CA . GLN A 1 194 ? -10.927 -7.121 16.012 1.00 94.94 194 GLN A CA 1
ATOM 1555 C C . GLN A 1 194 ? -9.835 -7.977 16.661 1.00 94.94 194 GLN A C 1
ATOM 1557 O O . GLN A 1 194 ? -8.993 -7.456 17.390 1.00 94.94 194 GLN A O 1
ATOM 1562 N N . LYS A 1 195 ? -9.787 -9.275 16.352 1.00 94.00 195 LYS A N 1
ATOM 1563 C CA . LYS A 1 195 ? -8.735 -10.160 16.855 1.00 94.00 195 LYS A CA 1
ATOM 1564 C C . LYS A 1 195 ? -7.347 -9.682 16.424 1.00 94.00 195 LYS A C 1
ATOM 1566 O O . LYS A 1 195 ? -6.444 -9.610 17.258 1.00 94.00 195 LYS A O 1
ATOM 1571 N N . ARG A 1 196 ? -7.175 -9.321 15.146 1.00 91.56 196 ARG A N 1
ATOM 1572 C CA . ARG A 1 196 ? -5.888 -8.821 14.645 1.00 91.56 196 ARG A CA 1
ATOM 1573 C C . ARG A 1 196 ? -5.502 -7.497 15.303 1.00 91.56 196 ARG A C 1
ATOM 1575 O O . ARG A 1 196 ? -4.337 -7.311 15.643 1.00 91.56 196 ARG A O 1
ATOM 1582 N N . GLN A 1 197 ? -6.464 -6.605 15.529 1.00 94.19 197 GLN A N 1
ATOM 1583 C CA . GLN A 1 197 ? -6.251 -5.365 16.275 1.00 94.19 197 GLN A CA 1
ATOM 1584 C C . GLN A 1 197 ? -5.702 -5.638 17.680 1.00 94.19 197 GLN A C 1
ATOM 1586 O O . GLN A 1 197 ? -4.716 -5.025 18.090 1.00 94.19 197 GLN A O 1
ATOM 1591 N N . ASP A 1 198 ? -6.305 -6.575 18.408 1.00 94.31 198 ASP A N 1
ATOM 1592 C CA . ASP A 1 198 ? -5.900 -6.893 19.777 1.00 94.31 198 ASP A CA 1
ATOM 1593 C C . ASP A 1 198 ? -4.495 -7.522 19.831 1.00 94.31 198 ASP A C 1
ATOM 1595 O O . ASP A 1 198 ? -3.728 -7.262 20.761 1.00 94.31 198 ASP A O 1
ATOM 1599 N N . GLU A 1 199 ? -4.133 -8.334 18.834 1.00 92.88 199 GLU A N 1
ATOM 1600 C CA . GLU A 1 199 ? -2.774 -8.865 18.661 1.00 92.88 199 GLU A CA 1
ATOM 1601 C C . GLU A 1 199 ? -1.760 -7.742 18.413 1.00 92.88 199 GLU A C 1
ATOM 1603 O O . GLU A 1 199 ? -0.753 -7.659 19.116 1.00 92.88 199 GLU A O 1
ATOM 1608 N N . LEU A 1 200 ? -2.063 -6.827 17.489 1.00 91.00 200 LEU A N 1
ATOM 1609 C CA . LEU A 1 200 ? -1.205 -5.686 17.157 1.00 91.00 200 LEU A CA 1
ATOM 1610 C C . LEU A 1 200 ? -0.972 -4.763 18.359 1.00 91.00 200 LEU A C 1
ATOM 1612 O O . LEU A 1 200 ? 0.145 -4.294 18.571 1.00 91.00 200 LEU A O 1
ATOM 1616 N N . ILE A 1 201 ? -1.995 -4.527 19.184 1.00 91.69 201 ILE A N 1
ATOM 1617 C CA . ILE A 1 201 ? -1.854 -3.746 20.422 1.00 91.69 201 ILE A CA 1
ATOM 1618 C C . ILE A 1 201 ? -0.918 -4.457 21.410 1.00 91.69 201 ILE A C 1
ATOM 1620 O O . ILE A 1 201 ? -0.076 -3.811 22.036 1.00 91.69 201 ILE A O 1
ATOM 1624 N N . LYS A 1 202 ? -1.021 -5.785 21.552 1.00 91.12 202 LYS A N 1
ATOM 1625 C CA . LYS A 1 202 ? -0.119 -6.564 22.420 1.00 91.12 202 LYS A CA 1
ATOM 1626 C C . LYS A 1 202 ? 1.324 -6.504 21.927 1.00 91.12 202 LYS A C 1
ATOM 1628 O O . LYS A 1 202 ? 2.218 -6.265 22.736 1.00 91.12 202 LYS A O 1
ATOM 1633 N N . GLU A 1 203 ? 1.540 -6.681 20.623 1.00 89.50 203 GLU A N 1
ATOM 1634 C CA . GLU A 1 203 ? 2.853 -6.554 19.980 1.00 89.50 203 GLU A CA 1
ATOM 1635 C C . GLU A 1 203 ? 3.448 -5.156 20.228 1.00 89.50 203 GLU A C 1
ATOM 1637 O O . GLU A 1 203 ? 4.590 -5.031 20.671 1.00 89.50 203 GLU A O 1
ATOM 1642 N N . LEU A 1 204 ? 2.653 -4.099 20.034 1.00 86.38 204 LEU A N 1
ATOM 1643 C CA . LEU A 1 204 ? 3.079 -2.713 20.236 1.00 86.38 204 LEU A CA 1
ATOM 1644 C C . LEU A 1 204 ? 3.446 -2.421 21.702 1.00 86.38 204 LEU A C 1
ATOM 1646 O O . LEU A 1 204 ? 4.491 -1.825 21.978 1.00 86.38 204 LEU A O 1
ATOM 1650 N N . ASN A 1 205 ? 2.625 -2.886 22.645 1.00 87.25 205 ASN A N 1
ATOM 1651 C CA . ASN A 1 205 ? 2.871 -2.724 24.077 1.00 87.25 205 ASN A CA 1
ATOM 1652 C C . ASN A 1 205 ? 4.124 -3.485 24.537 1.00 87.25 205 ASN A C 1
ATOM 1654 O O . ASN A 1 205 ? 4.880 -2.975 25.366 1.00 87.25 205 ASN A O 1
ATOM 1658 N N . ALA A 1 206 ? 4.393 -4.669 23.975 1.00 87.50 206 ALA A N 1
ATOM 1659 C CA . ALA A 1 206 ? 5.611 -5.433 24.256 1.00 87.50 206 ALA A CA 1
ATOM 1660 C C . ALA A 1 206 ? 6.888 -4.689 23.820 1.00 87.50 206 ALA A C 1
ATOM 1662 O O . ALA A 1 206 ? 7.943 -4.853 24.431 1.00 87.50 206 ALA A O 1
ATOM 1663 N N . LEU A 1 207 ? 6.785 -3.819 22.811 1.00 84.94 207 LEU A N 1
ATOM 1664 C CA . LEU A 1 207 ? 7.866 -2.938 22.358 1.00 84.94 207 LEU A CA 1
ATOM 1665 C C . LEU A 1 207 ? 7.993 -1.647 23.193 1.00 84.94 207 LEU A C 1
ATOM 1667 O O . LEU A 1 207 ? 8.812 -0.783 22.875 1.00 84.94 207 LEU A O 1
ATOM 1671 N N . GLY A 1 208 ? 7.196 -1.490 24.257 1.00 80.69 208 GLY A N 1
ATOM 1672 C CA . GLY A 1 208 ? 7.200 -0.312 25.130 1.00 80.69 208 GLY A CA 1
ATOM 1673 C C . GLY A 1 208 ? 6.564 0.933 24.504 1.00 80.69 208 GLY A C 1
ATOM 1674 O O . GLY A 1 208 ? 6.737 2.047 25.012 1.00 80.69 208 GLY A O 1
ATOM 1675 N N . ALA A 1 209 ? 5.848 0.770 23.393 1.00 75.75 209 ALA A N 1
ATOM 1676 C CA . ALA A 1 209 ? 5.036 1.824 22.810 1.00 75.75 209 ALA A CA 1
ATOM 1677 C C . ALA A 1 209 ? 3.653 1.848 23.472 1.00 75.75 209 ALA A C 1
ATOM 1679 O O . ALA A 1 209 ? 3.165 0.831 23.952 1.00 75.75 209 ALA A O 1
ATOM 1680 N N . LYS A 1 210 ? 3.051 3.038 23.543 1.00 67.75 210 LYS A N 1
ATOM 1681 C CA . LYS A 1 210 ? 1.697 3.219 24.069 1.00 67.75 210 LYS A CA 1
ATOM 1682 C C . LYS A 1 210 ? 0.733 3.313 22.891 1.00 67.75 210 LYS A C 1
ATOM 1684 O O . LYS A 1 210 ? 0.968 4.146 22.011 1.00 67.75 210 LYS A O 1
ATOM 1689 N N . TYR A 1 211 ? -0.275 2.445 22.899 1.00 65.50 211 TYR A N 1
ATOM 1690 C CA . TYR A 1 211 ? -1.505 2.592 22.125 1.00 65.50 211 TYR A CA 1
ATOM 1691 C C . TYR A 1 211 ? -2.397 3.632 22.809 1.00 65.50 211 TYR A C 1
ATOM 1693 O O . TYR A 1 211 ? -2.588 3.498 24.043 1.00 65.50 211 TYR A O 1
#

pLDDT: mean 77.25, std 21.39, range [23.78, 97.56]